Protein AF-A0A1B7Y394-F1 (afdb_monomer_lite)

Radius of gyration: 32.84 Å; chains: 1; bounding box: 130×96×85 Å

pLDDT: mean 75.87, std 22.22, range [28.33, 97.75]

Sequence (303 aa):
MAITAEDDSFAGKRHGLPKLRQRRASAEQPLETLLDSTTVSDDALLLDACQAKEIDRFRNEIRLCQDEATRYRLCLQTRDDLLSQHSSLQFLIAAFDQVMLAECAEYHAWRKNRNKPSSRLTNSREDDISVWERFVGVANEGMEIKYKCLSALTEVSRCWGLDKVQHYHWASKGEKYCKVLRTAARAVPEWAEAAIKLNRVMLGRHQRVGARLVKLVANPIEQRDLVTLKAWTCKQAYVKQNRRGQHSLLFEKLADTDLPQGFGFDRFGLMVGKEFAVASAENDTHSLVVPEAASEGDIRILR

Organism: Colletotrichum higginsianum (strain IMI 349063) (NCBI:txid759273)

Foldseek 3Di:
DDDDDDDDDDDDDDDDDDDDDDDDDPDPDDPPDDCDPVDDPLLLLQAAPVLVVVLVVLLVVLVPDPDQVVNVVSLLVVLVVVVVVDLLCLQSLLSSVVSCCVRHPVVVVCVVCLPPPPDPDDPVVVVVNVSVVVSVVSNVVSVVLSVLQRVLSSLLCVQANSNCSNQQSQSSVTNVLSNLSSLLCVLPSHLVQLQLQLQLLLLVQQPDDPHDHQDQDSNSDDSVSSVQSSVCNDLAWDWDQDPVGIDIGGSDQDDPVSADPQWAADPSGHIHGPVRHDDDPDDPCDDPDDDDDPDDDDDDDDD

Secondary structure (DSSP, 8-state):
----------------PPP-----------S-----TTSPPGGGGTS-TTHHHHHHHHHHHHHH-SSHHHHHHHHHHHHHHHHHT-GGGHHHHHHHHHHHHHH-HHHHHHHHHTTSS-----THHHHHHHHHHHHHHHHHHHHHHHHHHHHHHHHHHHHH-HHHHHHTTGGGG-HHHHHHHHHHHHHS--HHHHHHHHHHHHHHHHSSTTS-PPPSSS----HHHHHHHTT--SSS-EEEEETTEEEEE-S-PPPGGGSPTTEEE-TTS-EEEGGGS---S----------------------

Structure (mmCIF, N/CA/C/O backbone):
data_AF-A0A1B7Y394-F1
#
_entry.id   AF-A0A1B7Y394-F1
#
loop_
_atom_site.group_PDB
_atom_site.id
_atom_site.type_symbol
_atom_site.label_atom_id
_atom_site.label_alt_id
_atom_site.label_comp_id
_atom_site.label_asym_id
_atom_site.label_entity_id
_atom_site.label_seq_id
_atom_site.pdbx_PDB_ins_code
_atom_site.Cartn_x
_atom_site.Cartn_y
_atom_site.Cartn_z
_atom_site.occupancy
_atom_site.B_iso_or_equiv
_atom_site.auth_seq_id
_atom_site.auth_comp_id
_atom_site.auth_asym_id
_atom_site.auth_atom_id
_atom_site.pdbx_PDB_model_num
ATOM 1 N N . MET A 1 1 ? 35.480 58.689 49.065 1.00 41.50 1 MET A N 1
ATOM 2 C CA . MET A 1 1 ? 36.416 57.546 49.134 1.00 41.50 1 MET A CA 1
ATOM 3 C C . MET A 1 1 ? 36.048 56.642 47.956 1.00 41.50 1 MET A C 1
ATOM 5 O O . MET A 1 1 ? 34.979 56.061 48.031 1.00 41.50 1 MET A O 1
ATOM 9 N N . ALA A 1 2 ? 36.654 56.661 46.762 1.00 35.59 2 ALA A N 1
ATOM 10 C CA . ALA A 1 2 ? 37.988 57.050 46.256 1.00 35.59 2 ALA A CA 1
ATOM 11 C C .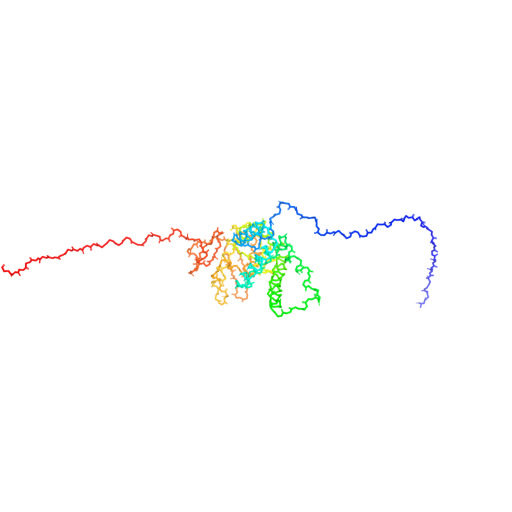 ALA A 1 2 ? 39.046 55.918 46.238 1.00 35.59 2 ALA A C 1
ATOM 13 O O . ALA A 1 2 ? 39.367 55.431 47.313 1.00 35.59 2 ALA A O 1
ATOM 14 N N . ILE A 1 3 ? 39.616 55.662 45.035 1.00 33.81 3 ILE A N 1
ATOM 15 C CA . ILE A 1 3 ? 40.970 55.116 44.708 1.00 33.81 3 ILE A CA 1
ATOM 16 C C . ILE A 1 3 ? 41.249 53.638 45.104 1.00 33.81 3 ILE A C 1
ATOM 18 O O . ILE A 1 3 ? 41.033 53.279 46.254 1.00 33.81 3 ILE A O 1
ATOM 22 N N . THR A 1 4 ? 41.743 52.721 44.245 1.00 37.06 4 THR A N 1
ATOM 23 C CA . THR A 1 4 ? 42.045 52.707 42.774 1.00 37.06 4 THR A CA 1
ATOM 24 C C . THR A 1 4 ? 41.421 51.434 42.111 1.00 37.06 4 THR A C 1
ATOM 26 O O . THR A 1 4 ? 40.307 51.122 42.521 1.00 37.06 4 THR A O 1
ATOM 29 N N . ALA A 1 5 ? 41.838 50.679 41.068 1.00 38.56 5 ALA A N 1
ATOM 30 C CA . ALA A 1 5 ? 43.076 50.375 40.295 1.00 38.56 5 ALA A CA 1
ATOM 31 C C . ALA A 1 5 ? 44.238 49.736 41.107 1.00 38.56 5 ALA A C 1
ATOM 33 O O . ALA A 1 5 ? 44.276 49.921 42.323 1.00 38.56 5 ALA A O 1
ATOM 34 N N . GLU A 1 6 ? 45.168 48.938 40.558 1.00 37.00 6 GLU A N 1
ATOM 35 C CA . GLU A 1 6 ? 45.531 48.525 39.168 1.00 37.00 6 GLU A CA 1
ATOM 36 C C . GLU A 1 6 ? 45.534 46.965 39.095 1.00 37.00 6 GLU A C 1
ATOM 38 O O . GLU A 1 6 ? 45.551 46.317 40.140 1.00 37.00 6 GLU A O 1
ATOM 43 N N . ASP A 1 7 ? 45.277 46.242 37.997 1.00 37.59 7 ASP A N 1
ATOM 44 C CA . ASP A 1 7 ? 45.879 46.179 36.645 1.00 37.59 7 ASP A CA 1
ATOM 45 C C . ASP A 1 7 ? 47.337 45.666 36.615 1.00 37.59 7 ASP A C 1
ATOM 47 O O . ASP A 1 7 ? 48.226 46.298 37.174 1.00 37.59 7 ASP A O 1
ATOM 51 N N . ASP A 1 8 ? 47.572 44.520 35.959 1.00 35.69 8 ASP A N 1
ATOM 52 C CA . ASP A 1 8 ? 48.897 44.090 35.479 1.00 35.69 8 ASP A CA 1
ATOM 53 C C . ASP A 1 8 ? 48.760 42.998 34.394 1.00 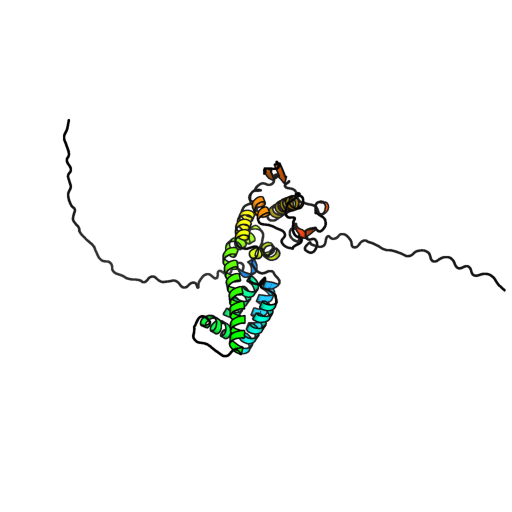35.69 8 ASP A C 1
ATOM 55 O O . ASP A 1 8 ? 47.883 42.128 34.455 1.00 35.69 8 ASP A O 1
ATOM 59 N N . SER A 1 9 ? 49.638 43.016 33.389 1.00 37.09 9 SER A N 1
ATOM 60 C CA . SER A 1 9 ? 49.623 42.072 32.265 1.00 37.09 9 SER A CA 1
ATOM 61 C C . SER A 1 9 ? 51.041 41.681 31.860 1.00 37.09 9 SER A C 1
ATOM 63 O O . SER A 1 9 ? 51.917 42.540 31.783 1.00 37.09 9 SER A O 1
ATOM 65 N N . PHE A 1 10 ? 51.273 40.414 31.491 1.00 34.47 10 PHE A N 1
ATOM 66 C CA . PHE A 1 10 ? 52.523 40.058 30.814 1.00 34.47 10 PHE A CA 1
ATOM 67 C C . PHE A 1 10 ? 52.381 38.999 29.717 1.00 34.47 10 PHE A C 1
ATOM 69 O O . PHE A 1 10 ? 51.528 38.113 29.762 1.00 34.47 10 PHE A O 1
ATOM 76 N N . ALA A 1 11 ? 53.227 39.128 28.692 1.00 35.47 11 ALA A N 1
ATOM 77 C CA . ALA A 1 11 ? 53.072 38.457 27.406 1.00 35.47 11 ALA A CA 1
ATOM 78 C C . ALA A 1 11 ? 53.973 37.220 27.226 1.00 35.47 11 ALA A C 1
ATOM 80 O O . ALA A 1 11 ? 55.114 37.170 27.685 1.00 35.47 11 ALA A O 1
ATOM 81 N N . GLY A 1 12 ? 53.443 36.228 26.502 1.00 29.38 12 GLY A N 1
ATOM 82 C CA . GLY A 1 12 ? 54.032 34.899 26.318 1.00 29.38 12 GLY A CA 1
ATOM 83 C C . GLY A 1 12 ? 55.290 34.781 25.443 1.00 29.38 12 GLY A C 1
ATOM 84 O O . GLY A 1 12 ? 55.926 35.755 25.046 1.00 29.38 12 GLY A O 1
ATOM 85 N N . LYS A 1 13 ? 55.619 33.532 25.080 1.00 34.09 13 LYS A N 1
ATOM 86 C CA . LYS A 1 13 ? 56.570 33.171 24.009 1.00 34.09 13 LYS A CA 1
ATOM 87 C C . LYS A 1 13 ? 56.241 31.792 23.420 1.00 34.09 13 LYS A C 1
ATOM 89 O O . LYS A 1 13 ? 55.480 31.028 24.005 1.00 34.09 13 LYS A O 1
ATOM 94 N N . ARG A 1 14 ? 56.777 31.498 22.228 1.00 36.31 14 ARG A N 1
ATOM 95 C CA . ARG A 1 14 ? 56.486 30.289 21.429 1.00 36.31 14 ARG A CA 1
ATOM 96 C C . ARG A 1 14 ? 57.735 29.419 21.256 1.00 36.31 14 ARG A C 1
ATOM 98 O O . ARG A 1 14 ? 58.705 29.929 20.713 1.00 36.31 14 ARG A O 1
ATOM 105 N N . HIS A 1 15 ? 57.646 28.119 21.536 1.00 35.25 15 HIS A N 1
ATOM 106 C CA . HIS A 1 15 ? 58.436 27.026 20.930 1.00 35.25 15 HIS A CA 1
ATOM 107 C C . HIS A 1 15 ? 57.639 25.715 21.137 1.00 35.25 15 HIS A C 1
ATOM 109 O O . HIS A 1 15 ? 56.997 25.579 22.170 1.00 35.25 15 HIS A O 1
ATOM 115 N N . GLY A 1 16 ? 57.592 24.723 20.241 1.00 30.28 16 GLY A N 1
ATOM 116 C CA . GLY A 1 16 ? 58.051 24.626 18.850 1.00 30.28 16 GLY A CA 1
ATOM 117 C C . GLY A 1 16 ? 57.522 23.320 18.213 1.00 30.28 16 GLY A C 1
ATOM 118 O O . GLY A 1 16 ? 57.284 22.348 18.921 1.00 30.28 16 GLY A O 1
ATOM 119 N N . LEU A 1 17 ? 57.303 23.288 16.892 1.00 36.72 17 LEU A N 1
ATOM 120 C CA . LEU A 1 17 ? 56.767 22.112 16.176 1.00 36.72 17 LEU A CA 1
ATOM 121 C C . LEU A 1 17 ? 57.862 21.120 15.747 1.00 36.72 17 LEU A C 1
ATOM 123 O O . LEU A 1 17 ? 58.815 21.534 15.083 1.00 36.72 17 LEU A O 1
ATOM 127 N N . PRO A 1 18 ? 57.622 19.806 15.890 1.00 34.56 18 PRO A N 1
ATOM 128 C CA . PRO A 1 18 ? 58.042 18.806 14.913 1.00 34.56 18 PRO A CA 1
ATOM 129 C C . PRO A 1 18 ? 57.003 18.692 13.786 1.00 34.56 18 PRO A C 1
ATOM 131 O O . PRO A 1 18 ? 55.797 18.696 14.024 1.00 34.56 18 PRO A O 1
ATOM 134 N N . LYS A 1 19 ? 57.459 18.576 12.535 1.00 36.62 19 LYS A N 1
ATOM 135 C CA . LYS A 1 19 ? 56.585 18.354 11.371 1.00 36.62 19 LYS A CA 1
ATOM 136 C C . LYS A 1 19 ? 56.378 16.854 11.160 1.00 36.62 19 LYS A C 1
ATOM 138 O O . LYS A 1 19 ? 57.361 16.146 10.975 1.00 36.62 19 LYS A O 1
ATOM 143 N N . LEU A 1 20 ? 55.133 16.407 11.004 1.00 33.34 20 LEU A N 1
ATOM 144 C CA . LEU A 1 20 ? 54.828 15.197 10.235 1.00 33.34 20 LEU A CA 1
ATOM 145 C C . LEU A 1 20 ? 53.877 15.557 9.092 1.00 33.34 20 LEU A C 1
ATOM 147 O O . LEU A 1 20 ? 52.827 16.162 9.292 1.00 33.34 20 LEU A O 1
ATOM 151 N N . ARG A 1 21 ? 54.315 15.267 7.864 1.00 32.44 21 ARG A N 1
ATOM 152 C CA . ARG A 1 21 ? 53.727 15.774 6.619 1.00 32.44 21 ARG A CA 1
ATOM 153 C C . ARG A 1 21 ? 53.358 14.602 5.723 1.00 32.44 21 ARG A C 1
ATOM 155 O O . ARG A 1 21 ? 54.185 14.170 4.925 1.00 32.44 21 ARG A O 1
ATOM 162 N N . GLN A 1 22 ? 52.108 14.155 5.776 1.00 31.94 22 GLN A N 1
ATOM 163 C CA . GLN A 1 22 ? 51.555 13.315 4.716 1.00 31.94 22 GLN A CA 1
ATOM 164 C C . GLN A 1 22 ? 50.110 13.698 4.403 1.00 31.94 22 GLN A C 1
ATOM 166 O O . GLN A 1 22 ? 49.217 13.601 5.237 1.00 31.94 22 GLN A O 1
ATOM 171 N N . ARG A 1 23 ? 49.896 14.135 3.157 1.00 32.66 23 ARG A N 1
ATOM 172 C CA . ARG A 1 23 ? 48.570 14.168 2.544 1.00 32.66 23 ARG A CA 1
ATOM 173 C C . ARG A 1 23 ? 48.133 12.723 2.295 1.00 32.66 23 ARG A C 1
ATOM 175 O O . ARG A 1 23 ? 48.856 11.993 1.620 1.00 32.66 23 ARG A O 1
ATOM 182 N N . ARG A 1 24 ? 46.914 12.373 2.687 1.00 29.53 24 ARG A N 1
ATOM 183 C CA . ARG A 1 24 ? 46.048 11.519 1.862 1.00 29.53 24 ARG A CA 1
ATOM 184 C C . ARG A 1 24 ? 44.750 12.277 1.612 1.00 29.53 24 ARG A C 1
ATOM 186 O O . ARG A 1 24 ? 44.372 13.125 2.415 1.00 29.53 24 ARG A O 1
ATOM 193 N N . ALA A 1 25 ? 44.179 12.076 0.430 1.00 28.33 25 ALA A N 1
ATOM 194 C CA . ALA A 1 25 ? 43.014 12.825 -0.019 1.00 28.33 25 ALA A CA 1
ATOM 195 C C . ALA A 1 25 ? 41.755 12.391 0.739 1.00 28.33 25 ALA A C 1
ATOM 197 O O . ALA A 1 25 ? 41.674 11.252 1.203 1.00 28.33 25 ALA A O 1
ATOM 198 N N . SER A 1 26 ? 40.762 13.278 0.791 1.00 33.72 26 SER A N 1
ATOM 199 C CA . SER A 1 26 ? 39.381 12.881 1.052 1.00 33.72 26 SER A CA 1
ATOM 200 C C . SER A 1 26 ? 38.962 11.891 -0.032 1.00 33.72 26 SER A C 1
ATOM 202 O O . SER A 1 26 ? 38.814 12.272 -1.191 1.00 33.72 26 SER A O 1
ATOM 204 N N . ALA A 1 27 ? 38.823 10.619 0.329 1.00 31.00 27 ALA A N 1
ATOM 205 C CA . ALA A 1 27 ? 38.211 9.635 -0.543 1.00 31.00 27 ALA A CA 1
ATOM 206 C C . ALA A 1 27 ? 36.693 9.803 -0.442 1.00 31.00 27 ALA A C 1
ATOM 208 O O . ALA A 1 27 ? 36.081 9.367 0.532 1.00 31.00 27 ALA A O 1
ATOM 209 N N . GLU A 1 28 ? 36.094 10.451 -1.439 1.00 34.34 28 GLU A N 1
ATOM 210 C CA . GLU A 1 28 ? 34.663 10.311 -1.698 1.00 34.34 28 GLU A CA 1
ATOM 211 C C . GLU A 1 28 ? 34.409 8.828 -1.999 1.00 34.34 28 GLU A C 1
ATOM 213 O O . GLU A 1 28 ? 34.864 8.310 -3.019 1.00 34.34 28 GLU A O 1
ATOM 218 N N . GLN A 1 29 ? 33.766 8.110 -1.075 1.00 30.03 29 GLN A N 1
ATOM 219 C CA . GLN A 1 29 ? 33.416 6.709 -1.298 1.00 30.03 29 GLN A CA 1
ATOM 220 C C . GLN A 1 29 ? 32.192 6.644 -2.227 1.00 30.03 29 GLN A C 1
ATOM 222 O O . GLN A 1 29 ? 31.167 7.244 -1.893 1.00 30.03 29 GLN A O 1
ATOM 227 N N . PRO A 1 30 ? 32.260 5.932 -3.370 1.00 30.05 30 PRO A N 1
ATOM 228 C CA . PRO A 1 30 ? 31.098 5.717 -4.225 1.00 30.05 30 PRO A CA 1
ATOM 229 C C . PRO A 1 30 ? 29.974 4.993 -3.476 1.00 30.05 30 PRO A C 1
ATOM 231 O O . PRO A 1 30 ? 30.227 4.133 -2.632 1.00 30.05 30 PRO A O 1
ATOM 234 N N . LEU A 1 31 ? 28.724 5.315 -3.813 1.00 35.09 31 LEU A N 1
ATOM 235 C CA . LEU A 1 31 ? 27.517 4.797 -3.157 1.00 35.09 31 LEU A CA 1
ATOM 236 C C . LEU A 1 31 ? 27.157 3.361 -3.616 1.00 35.09 31 LEU A C 1
ATOM 238 O O . LEU A 1 31 ? 26.004 3.074 -3.921 1.00 35.09 31 LEU A O 1
ATOM 242 N N . GLU A 1 32 ? 28.142 2.463 -3.696 1.00 38.75 32 GLU A N 1
ATOM 243 C CA . GLU A 1 32 ? 28.019 1.136 -4.326 1.00 38.75 32 GLU A CA 1
ATOM 244 C C . GLU A 1 32 ? 28.580 -0.009 -3.460 1.00 38.75 32 GLU A C 1
ATOM 246 O O . GLU A 1 32 ? 29.333 -0.862 -3.929 1.00 38.75 32 GLU A O 1
ATOM 251 N N . THR A 1 33 ? 28.236 -0.074 -2.166 1.00 41.28 33 THR A N 1
ATOM 252 C CA . THR A 1 33 ? 28.384 -1.331 -1.393 1.00 41.28 33 THR A CA 1
ATOM 253 C C . THR A 1 33 ? 27.445 -1.400 -0.183 1.00 41.28 33 THR A C 1
ATOM 255 O O . THR A 1 33 ? 27.836 -1.046 0.925 1.00 41.28 33 THR A O 1
ATOM 258 N N . LEU A 1 34 ? 26.198 -1.862 -0.378 1.00 35.41 34 LEU A N 1
ATOM 259 C CA . LEU A 1 34 ? 25.311 -2.317 0.715 1.00 35.41 34 LEU A CA 1
ATOM 260 C C . LEU A 1 34 ? 24.106 -3.156 0.220 1.00 35.41 34 LEU A C 1
ATOM 262 O O . LEU A 1 34 ? 22.957 -2.899 0.568 1.00 35.41 34 LEU A O 1
ATOM 266 N N . LEU A 1 35 ? 24.366 -4.185 -0.595 1.00 38.75 35 LEU A N 1
ATOM 267 C CA . LEU A 1 35 ? 23.378 -5.228 -0.912 1.00 38.75 35 LEU A CA 1
ATOM 268 C C . LEU A 1 35 ? 23.549 -6.419 0.043 1.00 38.75 35 LEU A C 1
ATOM 270 O O . LEU A 1 35 ? 24.125 -7.443 -0.317 1.00 38.75 35 LEU A O 1
ATOM 274 N N . ASP A 1 36 ? 23.063 -6.262 1.277 1.00 28.92 36 ASP A N 1
ATOM 275 C CA . ASP A 1 36 ? 22.914 -7.376 2.220 1.00 28.92 36 ASP A CA 1
ATOM 276 C C . ASP A 1 36 ? 21.662 -8.191 1.845 1.00 28.92 36 ASP A C 1
ATOM 278 O O . ASP A 1 36 ? 20.528 -7.693 1.861 1.00 28.92 36 ASP A O 1
ATOM 282 N N . SER A 1 37 ? 21.879 -9.451 1.465 1.00 35.66 37 SER A N 1
ATOM 283 C CA . SER A 1 37 ? 20.897 -10.337 0.831 1.00 35.66 37 SER A CA 1
ATOM 284 C C . SER A 1 37 ? 19.872 -10.957 1.792 1.00 35.66 37 SER A C 1
ATOM 286 O O . SER A 1 37 ? 19.157 -11.888 1.423 1.00 35.66 37 SER A O 1
ATOM 288 N N . THR A 1 38 ? 19.758 -10.419 3.008 1.00 37.28 38 THR A N 1
ATOM 289 C CA . THR A 1 38 ? 18.692 -10.736 3.976 1.00 37.28 38 THR A CA 1
ATOM 290 C C . THR A 1 38 ? 17.579 -9.679 4.037 1.00 37.28 38 THR A C 1
ATOM 292 O O . THR A 1 38 ? 16.609 -9.830 4.783 1.00 37.28 38 THR A O 1
ATOM 295 N N . THR A 1 39 ? 17.684 -8.610 3.244 1.00 46.69 39 THR A N 1
ATOM 296 C CA . THR A 1 39 ? 16.678 -7.543 3.177 1.00 46.69 39 THR A CA 1
ATOM 297 C C . THR A 1 39 ? 15.435 -7.960 2.379 1.00 46.69 39 THR A C 1
ATOM 299 O O . THR A 1 39 ? 15.518 -8.561 1.309 1.00 46.69 39 THR A O 1
ATOM 302 N N . VAL A 1 40 ? 14.246 -7.612 2.887 1.00 58.16 40 VAL A N 1
ATOM 303 C CA . VAL A 1 40 ? 13.013 -7.640 2.084 1.00 58.16 40 VAL A CA 1
ATOM 304 C C . VAL A 1 40 ? 13.160 -6.588 0.990 1.00 58.16 40 VAL A C 1
ATOM 306 O O . VAL A 1 40 ? 13.326 -5.417 1.324 1.00 58.16 40 VAL A O 1
ATOM 309 N N . SER A 1 41 ? 13.081 -6.996 -0.281 1.00 74.50 41 SER A N 1
ATOM 310 C CA . SER A 1 41 ? 13.170 -6.077 -1.425 1.00 74.50 41 SER A CA 1
ATOM 311 C C . SER A 1 41 ? 12.228 -4.884 -1.254 1.00 74.50 41 SER A C 1
ATOM 313 O O . SER A 1 41 ? 11.038 -5.074 -0.987 1.00 74.50 41 SER A O 1
ATOM 315 N N . ASP A 1 42 ? 12.748 -3.666 -1.434 1.00 77.06 42 ASP A N 1
ATOM 316 C CA . ASP A 1 42 ? 11.996 -2.418 -1.261 1.00 77.06 42 ASP A CA 1
ATOM 317 C C . ASP A 1 42 ? 10.683 -2.414 -2.052 1.00 77.06 42 ASP A C 1
ATOM 319 O O . ASP A 1 42 ? 9.664 -1.928 -1.565 1.00 77.06 42 ASP A O 1
ATOM 323 N N . ASP A 1 43 ? 10.684 -2.991 -3.256 1.00 73.12 43 ASP A N 1
ATOM 324 C CA . ASP A 1 43 ? 9.505 -3.055 -4.123 1.00 73.12 43 ASP A CA 1
ATOM 325 C C . ASP A 1 43 ? 8.385 -3.894 -3.498 1.00 73.12 43 ASP A C 1
ATOM 327 O O . ASP A 1 43 ? 7.212 -3.545 -3.610 1.00 73.12 43 ASP A O 1
ATOM 331 N N . ALA A 1 44 ? 8.726 -4.941 -2.742 1.00 75.25 44 ALA A N 1
ATOM 332 C CA . ALA A 1 44 ? 7.753 -5.779 -2.047 1.00 75.25 44 ALA A CA 1
ATOM 333 C C . ALA A 1 44 ? 7.057 -5.056 -0.875 1.00 75.25 44 ALA A C 1
ATOM 335 O O . ALA A 1 44 ? 6.052 -5.561 -0.379 1.00 75.25 44 ALA A O 1
ATOM 336 N N . LEU A 1 45 ? 7.554 -3.893 -0.430 1.00 77.94 45 LEU A N 1
ATOM 337 C CA . LEU A 1 45 ? 6.909 -3.033 0.577 1.00 77.94 45 LEU A CA 1
ATOM 338 C C . LEU A 1 45 ? 5.980 -1.968 -0.040 1.00 77.94 45 LEU A C 1
ATOM 340 O O . LEU A 1 45 ? 5.366 -1.195 0.700 1.00 77.94 45 LEU A O 1
ATOM 344 N N . LEU A 1 46 ? 5.912 -1.882 -1.372 1.00 75.50 46 LEU A N 1
ATOM 345 C CA . LEU A 1 46 ? 5.345 -0.741 -2.106 1.00 75.50 46 LEU A CA 1
ATOM 346 C C . LEU A 1 46 ? 4.367 -1.175 -3.203 1.00 75.50 46 LEU A C 1
ATOM 348 O O . LEU A 1 46 ? 3.334 -0.532 -3.384 1.00 75.50 46 LEU A O 1
ATOM 352 N N . LEU A 1 47 ? 4.699 -2.264 -3.896 1.00 77.25 47 LEU A N 1
ATOM 353 C CA . LEU A 1 47 ? 3.871 -2.952 -4.878 1.00 77.25 47 LEU A CA 1
ATOM 354 C C . LEU A 1 47 ? 3.020 -4.033 -4.204 1.00 77.25 47 LEU A C 1
ATOM 356 O O . LEU A 1 47 ? 3.403 -4.606 -3.181 1.00 77.25 47 LEU A O 1
ATOM 360 N N . ASP A 1 48 ? 1.882 -4.359 -4.810 1.00 74.81 48 ASP A N 1
ATOM 361 C CA . ASP A 1 48 ? 1.121 -5.555 -4.447 1.00 74.81 48 ASP A CA 1
ATOM 362 C C . ASP A 1 48 ? 1.658 -6.838 -5.115 1.00 74.81 48 ASP A C 1
ATOM 364 O O . ASP A 1 48 ? 2.574 -6.826 -5.939 1.00 74.81 48 ASP A O 1
ATOM 368 N N . ALA A 1 49 ? 1.073 -7.982 -4.750 1.00 74.56 49 ALA A N 1
ATOM 369 C CA . ALA A 1 49 ? 1.495 -9.300 -5.221 1.00 74.56 49 ALA A CA 1
ATOM 370 C C . ALA A 1 49 ? 1.150 -9.609 -6.696 1.00 74.56 49 ALA A C 1
ATOM 372 O O . ALA A 1 49 ? 1.585 -10.644 -7.206 1.00 74.56 49 ALA A O 1
ATOM 373 N N . CYS A 1 50 ? 0.371 -8.767 -7.379 1.00 79.38 50 CYS A N 1
ATOM 374 C CA . CYS A 1 50 ? 0.164 -8.816 -8.827 1.00 79.38 50 CYS A CA 1
ATOM 375 C C . CYS A 1 50 ? 1.174 -7.901 -9.531 1.00 79.38 50 CYS A C 1
ATOM 377 O O . CYS A 1 50 ? 1.875 -8.366 -10.426 1.00 79.38 50 CYS A O 1
ATOM 379 N N . GLN A 1 51 ? 1.333 -6.666 -9.052 1.00 82.44 51 GLN A N 1
ATOM 380 C CA . GLN A 1 51 ? 2.330 -5.700 -9.528 1.00 82.44 51 GLN A CA 1
ATOM 381 C C . GLN A 1 51 ? 3.768 -6.240 -9.455 1.00 82.44 51 GLN A C 1
ATOM 383 O O . GLN A 1 51 ? 4.519 -6.144 -10.423 1.00 82.44 51 GLN A O 1
ATOM 388 N N . ALA A 1 52 ? 4.153 -6.887 -8.350 1.00 80.81 52 ALA A N 1
ATOM 389 C CA . ALA A 1 52 ? 5.460 -7.540 -8.234 1.00 80.81 52 ALA A CA 1
ATOM 390 C C . ALA A 1 52 ? 5.656 -8.659 -9.279 1.00 80.81 52 ALA A C 1
ATOM 392 O O . ALA A 1 52 ? 6.710 -8.737 -9.906 1.00 80.81 52 ALA A O 1
ATOM 393 N N . LYS A 1 53 ? 4.624 -9.476 -9.547 1.00 84.19 53 LYS A N 1
ATOM 394 C CA . LYS A 1 53 ? 4.670 -10.508 -10.604 1.00 84.19 53 LYS A CA 1
ATOM 395 C C . LYS A 1 53 ? 4.725 -9.913 -12.009 1.00 84.19 53 LYS A C 1
ATOM 397 O O . LYS A 1 53 ? 5.221 -10.565 -12.921 1.00 84.19 53 LYS A O 1
ATOM 402 N N . GLU A 1 54 ? 4.183 -8.717 -12.208 1.00 87.06 54 GLU A N 1
ATOM 403 C CA . GLU A 1 54 ? 4.261 -7.980 -13.469 1.00 87.06 54 GLU A CA 1
ATOM 404 C C . GLU A 1 54 ? 5.700 -7.518 -13.738 1.00 87.06 54 GLU A C 1
ATOM 406 O O . GLU A 1 54 ? 6.255 -7.823 -14.792 1.00 87.06 54 GLU A O 1
ATOM 411 N N . ILE A 1 55 ? 6.344 -6.922 -12.729 1.00 86.88 55 ILE A N 1
ATOM 412 C CA . ILE A 1 55 ? 7.764 -6.544 -12.751 1.00 86.88 55 ILE A CA 1
ATOM 413 C C . ILE A 1 55 ? 8.677 -7.756 -12.969 1.00 86.88 55 ILE A C 1
ATOM 415 O O . ILE A 1 55 ? 9.578 -7.704 -13.808 1.00 86.88 55 ILE A O 1
ATOM 419 N N . ASP A 1 56 ? 8.451 -8.861 -12.253 1.00 86.69 56 ASP A N 1
ATOM 420 C CA . ASP A 1 56 ? 9.258 -10.076 -12.407 1.00 86.69 56 ASP A CA 1
ATOM 421 C C . ASP A 1 56 ? 9.078 -10.717 -13.793 1.00 86.69 56 ASP A C 1
ATOM 423 O O . ASP A 1 56 ? 10.043 -11.220 -14.371 1.00 86.69 56 ASP A O 1
ATOM 427 N N . ARG A 1 57 ? 7.867 -10.659 -14.364 1.00 90.31 57 ARG A N 1
ATOM 428 C CA . ARG A 1 57 ? 7.583 -11.120 -15.730 1.00 90.31 57 ARG A CA 1
ATOM 429 C C . ARG A 1 57 ? 8.319 -10.273 -16.765 1.00 90.31 57 ARG A C 1
ATOM 431 O O . ARG A 1 57 ? 9.084 -10.832 -17.545 1.00 90.31 57 ARG A O 1
ATOM 438 N N . PHE A 1 58 ? 8.171 -8.949 -16.711 1.00 92.44 58 PHE A N 1
ATOM 439 C CA . PHE A 1 58 ? 8.858 -8.021 -17.612 1.00 92.44 58 PHE A CA 1
ATOM 440 C C . PHE A 1 58 ? 10.383 -8.165 -17.532 1.00 92.44 58 PHE A C 1
ATOM 442 O O . PHE A 1 58 ? 11.058 -8.215 -18.559 1.00 92.44 58 PHE A O 1
ATOM 449 N N . ARG A 1 59 ? 10.936 -8.324 -16.319 1.00 91.06 59 ARG A N 1
ATOM 450 C CA . ARG A 1 59 ? 12.370 -8.583 -16.108 1.00 91.06 59 ARG A CA 1
ATOM 451 C C . ARG A 1 59 ? 12.835 -9.884 -16.774 1.00 91.06 59 ARG A C 1
ATOM 453 O O . ARG A 1 59 ? 13.972 -9.951 -17.226 1.00 91.06 59 ARG A O 1
ATOM 460 N N . ASN A 1 60 ? 11.986 -10.906 -16.863 1.00 90.38 60 ASN A N 1
ATOM 461 C CA . ASN A 1 60 ? 12.305 -12.127 -17.604 1.00 90.38 60 ASN A CA 1
ATOM 462 C C . ASN A 1 60 ? 12.154 -11.931 -19.124 1.00 90.38 60 ASN A C 1
ATOM 464 O O . ASN A 1 60 ? 13.030 -12.351 -19.874 1.00 90.38 60 ASN A O 1
ATOM 468 N N . GLU A 1 61 ? 11.099 -11.254 -19.581 1.00 92.12 61 GLU A N 1
ATOM 469 C CA . GLU A 1 61 ? 10.851 -10.968 -21.003 1.00 92.12 61 GLU A CA 1
ATOM 470 C C . GLU A 1 61 ? 11.993 -10.149 -21.633 1.00 92.12 61 GLU A C 1
ATOM 472 O O . GLU A 1 61 ? 12.547 -10.552 -22.655 1.00 92.12 61 GLU A O 1
ATOM 477 N N . ILE A 1 62 ? 12.441 -9.068 -20.981 1.00 91.44 62 ILE A N 1
ATOM 478 C CA . ILE A 1 62 ? 13.528 -8.211 -21.487 1.00 91.44 62 ILE A CA 1
ATOM 479 C C . ILE A 1 62 ? 14.898 -8.917 -21.528 1.00 91.44 62 ILE A C 1
ATOM 481 O O . ILE A 1 62 ? 15.731 -8.620 -22.389 1.00 91.44 62 ILE A O 1
ATOM 485 N N . ARG A 1 63 ? 15.115 -9.904 -20.648 1.00 91.25 63 ARG A N 1
ATOM 486 C CA . ARG A 1 63 ? 16.309 -10.769 -20.638 1.00 91.25 63 ARG A CA 1
ATOM 487 C C . ARG A 1 63 ? 16.292 -11.833 -21.734 1.00 91.25 63 ARG A C 1
ATOM 489 O O . ARG A 1 63 ? 17.357 -12.276 -22.154 1.00 91.25 63 ARG A O 1
ATOM 496 N N . LEU A 1 64 ? 15.110 -12.231 -22.208 1.00 93.06 64 LEU A N 1
ATOM 497 C CA . LEU A 1 64 ? 14.943 -13.167 -23.326 1.00 93.06 64 LEU A CA 1
ATOM 498 C C . LEU A 1 64 ? 15.095 -12.488 -24.701 1.00 93.06 64 LEU A C 1
ATOM 500 O O . LEU A 1 64 ? 15.282 -13.177 -25.706 1.00 93.06 64 LEU A O 1
ATOM 504 N N . CYS A 1 65 ? 15.064 -11.153 -24.766 1.00 92.50 65 CYS A N 1
ATOM 505 C CA . CYS A 1 65 ? 15.362 -10.399 -25.983 1.00 92.50 65 CYS A CA 1
ATOM 506 C C . CYS A 1 65 ? 16.804 -10.651 -26.456 1.00 92.50 65 CYS A C 1
ATOM 508 O O . CYS A 1 65 ? 17.767 -10.403 -25.724 1.00 92.50 65 CYS A O 1
ATOM 510 N N . GLN A 1 66 ? 16.947 -11.096 -27.706 1.00 89.75 66 GLN A N 1
ATOM 511 C CA . GLN A 1 66 ? 18.236 -11.462 -28.309 1.00 89.75 66 GLN A CA 1
ATOM 512 C C . GLN A 1 66 ? 19.106 -10.237 -28.637 1.00 89.75 66 GLN A C 1
ATOM 514 O O . GLN A 1 66 ? 20.327 -10.291 -28.502 1.00 89.75 66 GLN A O 1
ATOM 519 N N . ASP A 1 67 ? 18.479 -9.127 -29.028 1.00 91.75 67 ASP A N 1
ATOM 520 C CA . ASP A 1 67 ? 19.134 -7.887 -29.441 1.00 91.75 67 ASP A CA 1
ATOM 521 C C . ASP A 1 67 ? 18.589 -6.656 -28.694 1.00 91.75 67 ASP A C 1
ATOM 523 O O . ASP A 1 67 ? 17.490 -6.659 -28.130 1.00 91.75 67 ASP A O 1
ATOM 527 N N . GLU A 1 68 ? 19.371 -5.578 -28.716 1.00 89.56 68 GLU A N 1
ATOM 528 C CA . GLU A 1 68 ? 19.071 -4.349 -27.981 1.00 89.56 68 GLU A CA 1
ATOM 529 C C . GLU A 1 68 ? 17.888 -3.563 -28.567 1.00 89.56 68 GLU A C 1
ATOM 531 O O . GLU A 1 68 ? 17.098 -3.002 -27.812 1.00 89.56 68 GLU A O 1
ATOM 536 N N . ALA A 1 69 ? 17.685 -3.589 -29.889 1.00 88.38 69 ALA A N 1
ATOM 537 C CA . ALA A 1 69 ? 16.557 -2.907 -30.523 1.00 88.38 69 ALA A CA 1
ATOM 538 C C . ALA A 1 69 ? 15.222 -3.627 -30.250 1.00 88.38 69 ALA A C 1
ATOM 540 O O . ALA A 1 69 ? 14.161 -3.001 -30.296 1.00 88.38 69 ALA A O 1
ATOM 541 N N . THR A 1 70 ? 15.238 -4.931 -29.948 1.00 90.25 70 THR A N 1
ATOM 542 C CA . THR A 1 70 ? 14.084 -5.648 -29.384 1.00 90.25 70 THR A CA 1
ATOM 543 C C . THR A 1 70 ? 13.842 -5.256 -27.925 1.00 90.25 70 THR A C 1
ATOM 545 O O . THR A 1 70 ? 12.690 -4.995 -27.578 1.00 90.25 70 THR A O 1
ATOM 548 N N . ARG A 1 71 ? 14.884 -5.111 -27.087 1.00 91.94 71 ARG A N 1
ATOM 549 C CA . ARG A 1 71 ? 14.722 -4.588 -25.709 1.00 91.94 71 ARG A CA 1
ATOM 550 C C . ARG A 1 71 ? 14.127 -3.189 -25.703 1.00 91.94 71 ARG A C 1
ATOM 552 O O . ARG A 1 71 ? 13.139 -2.962 -25.015 1.00 91.94 71 ARG A O 1
ATOM 559 N N . TYR A 1 72 ? 14.664 -2.274 -26.505 1.00 89.19 72 TYR A N 1
ATOM 560 C CA . TYR A 1 72 ? 14.184 -0.896 -26.538 1.00 89.19 72 TYR A CA 1
ATOM 561 C C . TYR A 1 72 ? 12.745 -0.782 -27.073 1.00 89.19 72 TYR A C 1
ATOM 563 O O . TYR A 1 72 ? 11.950 -0.024 -26.521 1.00 89.19 72 TYR A O 1
ATOM 571 N N . ARG A 1 73 ? 12.350 -1.600 -28.064 1.00 91.06 73 ARG A N 1
ATOM 572 C CA . ARG A 1 73 ? 10.941 -1.702 -28.498 1.00 91.06 73 ARG A CA 1
ATOM 573 C C . ARG A 1 73 ? 10.014 -2.250 -27.412 1.00 91.06 73 ARG A C 1
ATOM 575 O O . ARG A 1 73 ? 8.913 -1.730 -27.266 1.00 91.06 73 ARG A O 1
ATOM 582 N N . LEU A 1 74 ? 10.455 -3.242 -26.636 1.00 92.44 74 LEU A N 1
ATOM 583 C CA . LEU A 1 74 ? 9.694 -3.731 -25.483 1.00 92.44 74 LEU A CA 1
ATOM 584 C C . LEU A 1 74 ? 9.541 -2.623 -24.423 1.00 92.44 74 LEU A C 1
ATOM 586 O O . LEU A 1 74 ? 8.434 -2.375 -23.960 1.00 92.44 74 LEU A O 1
ATOM 590 N N . CYS A 1 75 ? 10.612 -1.876 -24.123 1.00 91.50 75 CYS A N 1
ATOM 591 C CA . CYS A 1 75 ? 10.560 -0.712 -23.232 1.00 91.50 75 CYS A CA 1
ATOM 592 C C . CYS A 1 75 ? 9.574 0.370 -23.713 1.00 91.50 75 CYS A C 1
ATOM 594 O O . CYS A 1 75 ? 8.841 0.917 -22.892 1.00 91.50 75 CYS A O 1
ATOM 596 N N . LEU A 1 76 ? 9.537 0.670 -25.020 1.00 89.81 76 LEU A N 1
ATOM 597 C CA . LEU A 1 76 ? 8.590 1.621 -25.623 1.00 89.81 76 LEU A CA 1
ATOM 598 C C . LEU A 1 76 ? 7.134 1.158 -25.474 1.00 89.81 76 LEU A C 1
ATOM 600 O O . LEU A 1 76 ? 6.294 1.934 -25.028 1.00 89.81 76 LEU A O 1
ATOM 604 N N . GLN A 1 77 ? 6.838 -0.107 -25.786 1.00 91.12 77 GLN A N 1
ATOM 605 C CA . GLN A 1 77 ? 5.487 -0.647 -25.621 1.00 91.12 77 GLN A CA 1
ATOM 606 C C . GLN A 1 77 ? 5.049 -0.581 -24.149 1.00 91.12 77 GLN A C 1
ATOM 608 O O . GLN A 1 77 ? 3.999 -0.028 -23.833 1.00 91.12 77 GLN A O 1
ATOM 613 N N . THR A 1 78 ? 5.891 -1.062 -23.231 1.00 90.69 78 THR A N 1
ATOM 614 C CA . THR A 1 78 ? 5.609 -1.050 -21.791 1.00 90.69 78 THR A CA 1
ATOM 615 C C . THR A 1 78 ? 5.454 0.369 -21.225 1.00 90.69 78 THR A C 1
ATOM 617 O O . THR A 1 78 ? 4.596 0.591 -20.372 1.00 90.69 78 THR A O 1
ATOM 620 N N . ARG A 1 79 ? 6.227 1.354 -21.711 1.00 90.69 79 ARG A N 1
ATOM 621 C CA . ARG A 1 79 ? 6.057 2.785 -21.386 1.00 90.69 79 ARG A CA 1
ATOM 622 C C . ARG A 1 79 ? 4.635 3.255 -21.699 1.00 90.69 79 ARG A C 1
ATOM 624 O O . ARG A 1 79 ? 4.009 3.900 -20.855 1.00 90.69 79 ARG A O 1
ATOM 631 N N . ASP A 1 80 ? 4.142 2.936 -22.891 1.00 88.69 80 ASP A N 1
ATOM 632 C CA . ASP A 1 80 ? 2.855 3.424 -23.390 1.00 88.69 80 ASP A CA 1
ATOM 633 C C . ASP A 1 80 ? 1.676 2.690 -22.738 1.00 88.69 80 ASP A C 1
ATOM 635 O O . ASP A 1 80 ? 0.730 3.337 -22.273 1.00 88.69 80 ASP A O 1
ATOM 639 N N . ASP A 1 81 ? 1.787 1.369 -22.571 1.00 87.81 81 ASP A N 1
ATOM 640 C CA . ASP A 1 81 ? 0.824 0.549 -21.831 1.00 87.81 81 ASP A CA 1
ATOM 641 C C . ASP A 1 81 ? 0.657 1.053 -20.383 1.00 87.81 81 ASP A C 1
ATOM 643 O O . ASP A 1 81 ? -0.474 1.219 -19.915 1.00 87.81 81 ASP A O 1
ATOM 647 N N . LEU A 1 82 ? 1.751 1.378 -19.679 1.00 86.75 82 LEU A N 1
ATOM 648 C CA . LEU A 1 82 ? 1.710 1.911 -18.308 1.00 86.75 82 LEU A CA 1
ATOM 649 C C . LEU A 1 82 ? 1.176 3.347 -18.232 1.00 86.75 82 LEU A C 1
ATOM 651 O O . LEU A 1 82 ? 0.416 3.674 -17.320 1.00 86.75 82 LEU A O 1
ATOM 655 N N . LEU A 1 83 ? 1.545 4.219 -19.178 1.00 84.12 83 LEU A N 1
ATOM 656 C CA . LEU A 1 83 ? 1.044 5.598 -19.214 1.00 84.12 83 LEU A CA 1
ATOM 657 C C . LEU A 1 83 ? -0.450 5.682 -19.560 1.00 84.12 83 LEU A C 1
ATOM 659 O O . LEU A 1 83 ? -1.109 6.640 -19.138 1.00 84.12 83 LEU A O 1
ATOM 663 N N . SER A 1 84 ? -0.987 4.697 -20.289 1.00 83.38 84 SER A N 1
ATOM 664 C CA . SER A 1 84 ? -2.421 4.598 -20.581 1.00 83.38 84 SER A CA 1
ATOM 665 C C . SER A 1 84 ? -3.261 4.292 -19.329 1.00 83.38 84 SER A C 1
ATOM 667 O O . SER A 1 84 ? -4.357 4.829 -19.175 1.00 83.38 84 SER A O 1
ATOM 669 N N . GLN A 1 85 ? -2.714 3.527 -18.376 1.00 73.50 85 GLN A N 1
ATOM 670 C CA . GLN A 1 85 ? -3.404 3.008 -17.183 1.00 73.50 85 GLN A CA 1
ATOM 671 C C . GLN A 1 85 ? -3.442 3.984 -15.980 1.00 73.50 85 GLN A C 1
ATOM 673 O O . GLN A 1 85 ? -3.646 3.581 -14.834 1.00 73.50 85 GLN A O 1
ATOM 678 N N . HIS A 1 86 ? -3.319 5.287 -16.253 1.00 60.16 86 HIS A N 1
ATOM 679 C CA . HIS A 1 86 ? -3.342 6.412 -15.304 1.00 60.16 86 HIS A CA 1
ATOM 680 C C . HIS A 1 86 ? -2.169 6.517 -14.299 1.00 60.16 86 HIS A C 1
ATOM 682 O O . HIS A 1 86 ? -1.469 5.571 -13.946 1.00 60.16 86 HIS A O 1
ATOM 688 N N . SER A 1 87 ? -1.969 7.736 -13.783 1.00 51.62 87 SER A N 1
ATOM 689 C CA . SER A 1 87 ? -0.845 8.120 -12.911 1.00 51.62 87 SER A CA 1
ATOM 690 C C . SER A 1 87 ? -0.866 7.520 -11.498 1.00 51.62 87 SER A C 1
ATOM 692 O O . SER A 1 87 ? 0.099 7.687 -10.758 1.00 51.62 87 SER A O 1
ATOM 694 N N . SER A 1 88 ? -1.905 6.772 -11.115 1.00 59.62 88 SER A N 1
ATOM 695 C CA . SER A 1 88 ? -1.921 5.976 -9.876 1.00 59.62 88 SER A CA 1
ATOM 696 C C . SER A 1 88 ? -0.831 4.896 -9.829 1.00 59.62 88 SER A C 1
ATOM 698 O O . SER A 1 88 ? -0.526 4.383 -8.754 1.00 59.62 88 SER A O 1
ATOM 700 N N . LEU A 1 89 ? -0.216 4.578 -10.972 1.00 72.88 89 LEU A N 1
ATOM 701 C CA . LEU A 1 89 ? 0.858 3.598 -11.110 1.00 72.88 89 LEU A CA 1
ATOM 702 C C . LEU A 1 89 ? 2.269 4.139 -10.797 1.00 72.88 89 LEU A C 1
ATOM 704 O O . LEU A 1 89 ? 3.234 3.459 -11.114 1.00 72.88 89 LEU A O 1
ATOM 708 N N . GLN A 1 90 ? 2.425 5.304 -10.150 1.00 84.12 90 GLN A N 1
ATOM 709 C CA . GLN A 1 90 ? 3.730 5.901 -9.777 1.00 84.12 90 GLN A CA 1
ATOM 710 C C . GLN A 1 90 ? 4.781 4.892 -9.265 1.00 84.12 90 GLN A C 1
ATOM 712 O O . GLN A 1 90 ? 5.912 4.901 -9.744 1.00 84.12 90 GLN A O 1
ATOM 717 N N . PHE A 1 91 ? 4.429 4.001 -8.327 1.00 81.88 91 PHE A N 1
ATOM 718 C CA . PHE A 1 91 ? 5.364 2.990 -7.803 1.00 81.88 91 PHE A CA 1
ATOM 719 C C . PHE A 1 91 ? 5.688 1.879 -8.810 1.00 81.88 91 PHE A C 1
ATOM 721 O O . PHE A 1 91 ? 6.831 1.433 -8.876 1.00 81.88 91 PHE A O 1
ATOM 728 N N . LEU A 1 92 ? 4.700 1.444 -9.598 1.00 83.25 92 LEU A N 1
ATOM 729 C CA . LEU A 1 92 ? 4.872 0.413 -10.620 1.00 83.25 92 LEU A CA 1
ATOM 730 C C . LEU A 1 92 ? 5.749 0.945 -11.760 1.00 83.25 92 LEU A C 1
ATOM 732 O O . LEU A 1 92 ? 6.757 0.334 -12.096 1.00 83.25 92 LEU A O 1
ATOM 736 N N . ILE A 1 93 ? 5.427 2.137 -12.267 1.00 87.00 93 ILE A N 1
ATOM 737 C CA . ILE A 1 93 ? 6.218 2.882 -13.251 1.00 87.00 93 ILE A CA 1
ATOM 738 C C . ILE A 1 93 ? 7.653 3.073 -12.748 1.00 87.00 93 ILE A C 1
ATOM 740 O O . ILE A 1 93 ? 8.577 2.776 -13.493 1.00 87.00 93 ILE A O 1
ATOM 744 N N . ALA A 1 94 ? 7.859 3.462 -11.484 1.00 87.19 94 ALA A N 1
ATOM 745 C CA . ALA A 1 94 ? 9.191 3.562 -10.880 1.00 87.19 94 ALA A CA 1
ATOM 746 C C . ALA A 1 94 ? 9.961 2.223 -10.842 1.00 87.19 94 ALA A C 1
ATOM 748 O O . ALA A 1 94 ? 11.168 2.209 -11.068 1.00 87.19 94 ALA A O 1
ATOM 749 N N . ALA A 1 95 ? 9.292 1.094 -10.595 1.00 86.00 95 ALA A N 1
ATOM 750 C CA . ALA A 1 95 ? 9.933 -0.223 -10.611 1.00 86.00 95 ALA A CA 1
ATOM 751 C C . ALA A 1 95 ? 10.265 -0.698 -12.042 1.00 86.00 95 ALA A C 1
ATOM 753 O O . ALA A 1 95 ? 11.366 -1.196 -12.283 1.00 86.00 95 ALA A O 1
ATOM 754 N N . PHE A 1 96 ? 9.368 -0.486 -13.012 1.00 88.38 96 PHE A N 1
ATOM 755 C CA . PHE A 1 96 ? 9.635 -0.743 -14.435 1.00 88.38 96 PHE A CA 1
ATOM 756 C C . PHE A 1 96 ? 10.810 0.103 -14.937 1.00 88.38 96 PHE A C 1
ATOM 758 O O . PHE A 1 96 ? 11.728 -0.418 -15.560 1.00 88.38 96 PHE A O 1
ATOM 765 N N . ASP A 1 97 ? 10.817 1.390 -14.599 1.00 91.31 97 ASP A N 1
ATOM 766 C CA . ASP A 1 97 ? 11.868 2.369 -14.882 1.00 91.31 97 ASP A CA 1
ATOM 767 C C . ASP A 1 97 ? 13.250 1.947 -14.326 1.00 91.31 97 ASP A C 1
ATOM 769 O O . ASP A 1 97 ? 14.268 2.144 -14.998 1.00 91.31 97 ASP A O 1
ATOM 773 N N . GLN A 1 98 ? 13.295 1.277 -13.164 1.00 89.94 98 GLN A N 1
ATOM 774 C CA . GLN A 1 98 ? 14.514 0.644 -12.636 1.00 89.94 98 GLN A CA 1
ATOM 775 C C . GLN A 1 98 ? 14.928 -0.624 -13.410 1.00 89.94 98 GLN A C 1
ATOM 777 O O . GLN A 1 98 ? 16.122 -0.822 -13.639 1.00 89.94 98 GLN A O 1
ATOM 782 N N . VAL A 1 99 ? 13.988 -1.467 -13.860 1.00 90.25 99 VAL A N 1
ATOM 783 C CA . VAL A 1 99 ? 14.313 -2.642 -14.698 1.00 90.25 99 VAL A CA 1
ATOM 784 C C . VAL A 1 99 ? 14.804 -2.217 -16.086 1.00 90.25 99 VAL A C 1
ATOM 786 O O . VAL A 1 99 ? 15.821 -2.724 -16.553 1.00 90.25 99 VAL A O 1
ATOM 789 N N . MET A 1 100 ? 14.158 -1.234 -16.718 1.00 92.00 100 MET A N 1
ATOM 790 C CA . MET A 1 100 ? 14.597 -0.672 -18.001 1.00 92.00 100 MET A CA 1
ATOM 791 C C . MET A 1 100 ? 16.016 -0.088 -17.904 1.00 92.00 100 MET A C 1
ATOM 793 O O . MET A 1 100 ? 16.811 -0.277 -18.820 1.00 92.00 100 MET A O 1
ATOM 797 N N . LEU A 1 101 ? 16.366 0.571 -16.789 1.00 90.19 101 LEU A N 1
ATOM 798 C CA . LEU A 1 101 ? 17.729 1.063 -16.537 1.00 90.19 101 LEU A CA 1
ATOM 799 C C . LEU A 1 101 ? 18.788 -0.043 -16.470 1.00 90.19 101 LEU A C 1
ATOM 801 O O . LEU A 1 101 ? 19.915 0.182 -16.910 1.00 90.19 101 LEU A O 1
ATOM 805 N N . ALA A 1 102 ? 18.454 -1.182 -15.863 1.00 90.44 102 ALA A N 1
ATOM 806 C CA . ALA A 1 102 ? 19.398 -2.270 -15.620 1.00 90.44 102 ALA A CA 1
ATOM 807 C C . ALA A 1 102 ? 19.573 -3.191 -16.838 1.00 90.44 102 ALA A C 1
ATOM 809 O O . ALA A 1 102 ? 20.673 -3.682 -17.079 1.00 90.44 102 ALA A O 1
ATOM 810 N N . GLU A 1 103 ? 18.499 -3.422 -17.599 1.00 90.06 103 GLU A N 1
ATOM 811 C CA . GLU A 1 103 ? 18.450 -4.454 -18.643 1.00 90.06 103 GLU A CA 1
ATOM 812 C C . GLU A 1 103 ? 18.460 -3.882 -20.082 1.00 90.06 103 GLU A C 1
ATOM 814 O O . GLU A 1 103 ? 18.683 -4.640 -21.023 1.00 90.06 103 GLU A O 1
ATOM 819 N N . CYS A 1 104 ? 18.241 -2.571 -20.288 1.00 90.94 104 CYS A N 1
ATOM 820 C CA . CYS A 1 104 ? 18.264 -1.923 -21.612 1.00 90.94 104 CYS A CA 1
ATOM 821 C C . CYS A 1 104 ? 19.303 -0.788 -21.679 1.00 90.94 104 CYS A C 1
ATOM 823 O O . CYS A 1 104 ? 19.119 0.316 -21.154 1.00 90.94 104 CYS A O 1
ATOM 825 N N . ALA A 1 105 ? 20.400 -1.056 -22.387 1.00 90.12 105 ALA A N 1
ATOM 826 C CA . ALA A 1 105 ? 21.495 -0.127 -22.619 1.00 90.12 105 ALA A CA 1
ATOM 827 C C . ALA A 1 105 ? 21.087 1.084 -23.477 1.00 90.12 105 ALA A C 1
ATOM 829 O O . ALA A 1 105 ? 21.583 2.184 -23.219 1.00 90.12 105 ALA A O 1
ATOM 830 N N . GLU A 1 106 ? 20.185 0.924 -24.456 1.00 88.00 106 GLU A N 1
ATOM 831 C CA . GLU A 1 106 ? 19.699 2.047 -25.277 1.00 88.00 106 GLU A CA 1
ATOM 832 C C . GLU A 1 106 ? 18.860 3.025 -24.442 1.00 88.00 106 GLU A C 1
ATOM 834 O O . GLU A 1 106 ? 19.133 4.228 -24.438 1.00 88.00 106 GLU A O 1
ATOM 839 N N . TYR A 1 107 ? 17.915 2.518 -23.645 1.00 88.25 107 TYR A N 1
ATOM 840 C CA . TYR A 1 107 ? 17.128 3.340 -22.724 1.00 88.25 107 TYR A CA 1
ATOM 841 C C . TYR A 1 107 ? 18.011 4.007 -21.651 1.00 88.25 107 TYR A C 1
ATOM 843 O O . TYR A 1 107 ? 17.891 5.212 -21.415 1.00 88.25 107 TYR A O 1
ATOM 851 N N . HIS A 1 108 ? 18.953 3.274 -21.044 1.00 89.00 108 HIS A N 1
ATOM 852 C CA . HIS A 1 108 ? 19.927 3.844 -20.105 1.00 89.00 108 HIS A CA 1
ATOM 853 C C . HIS A 1 108 ? 20.769 4.959 -20.763 1.00 89.00 108 HIS A C 1
ATOM 855 O O . HIS A 1 108 ? 20.974 6.026 -20.170 1.00 89.00 108 HIS A O 1
ATOM 861 N N . ALA A 1 109 ? 21.214 4.764 -22.010 1.00 86.94 109 ALA A N 1
ATOM 862 C CA . ALA A 1 109 ? 21.952 5.771 -22.768 1.00 86.94 109 ALA A CA 1
ATOM 863 C C . ALA A 1 109 ? 21.090 6.996 -23.113 1.00 86.94 109 ALA A C 1
ATOM 865 O O . ALA A 1 109 ? 21.571 8.122 -22.965 1.00 86.94 109 ALA A O 1
ATOM 866 N N . TRP A 1 110 ? 19.826 6.819 -23.511 1.00 87.44 110 TRP A N 1
ATOM 867 C CA . TRP A 1 110 ? 18.877 7.922 -23.685 1.00 87.44 110 TRP A CA 1
ATOM 868 C C . TRP A 1 110 ? 18.724 8.710 -22.376 1.00 87.44 110 TRP A C 1
ATOM 870 O O . TRP A 1 110 ? 18.997 9.914 -22.334 1.00 87.44 110 TRP A O 1
ATOM 880 N N . ARG A 1 111 ? 18.399 8.022 -21.275 1.00 86.12 111 ARG A N 1
ATOM 881 C CA . ARG A 1 111 ? 18.096 8.644 -19.979 1.00 86.12 111 ARG A CA 1
ATOM 882 C C . ARG A 1 111 ? 19.276 9.443 -19.423 1.00 86.12 111 ARG A C 1
ATOM 884 O O . ARG A 1 111 ? 19.082 10.529 -18.882 1.00 86.12 111 ARG A O 1
ATOM 891 N N . LYS A 1 112 ? 20.504 8.942 -19.603 1.00 86.38 112 LYS A N 1
ATOM 892 C CA . LYS A 1 112 ? 21.754 9.621 -19.214 1.00 86.38 112 LYS A CA 1
ATOM 893 C C . LYS A 1 112 ? 22.057 10.870 -20.054 1.00 86.38 112 LYS A C 1
ATOM 895 O O . LYS A 1 112 ? 22.808 11.737 -19.608 1.00 86.38 112 LYS A O 1
ATOM 900 N N . ASN A 1 113 ? 21.507 10.970 -21.265 1.00 82.06 113 ASN A N 1
ATOM 901 C CA . ASN A 1 113 ? 21.769 12.069 -22.195 1.00 82.06 113 ASN A CA 1
ATOM 902 C C . ASN A 1 113 ? 20.629 13.096 -22.305 1.00 82.06 113 ASN A C 1
ATOM 904 O O . ASN A 1 113 ? 20.910 14.205 -22.752 1.00 82.06 113 ASN A O 1
ATOM 908 N N . ARG A 1 114 ? 19.400 12.787 -21.863 1.00 76.75 114 ARG A N 1
ATOM 909 C CA . ARG A 1 114 ? 18.207 13.653 -22.006 1.00 76.75 114 ARG A CA 1
ATOM 910 C C . ARG A 1 114 ? 18.401 15.104 -21.523 1.00 76.75 114 ARG A C 1
ATOM 912 O O . ARG A 1 114 ? 17.937 16.039 -22.159 1.00 76.75 114 ARG A O 1
ATOM 919 N N . ASN A 1 115 ? 19.187 15.308 -20.459 1.00 68.56 115 ASN A N 1
ATOM 920 C CA . ASN A 1 115 ? 19.476 16.632 -19.891 1.00 68.56 115 ASN A CA 1
ATOM 921 C C . ASN A 1 115 ? 20.480 17.470 -20.727 1.00 68.56 115 ASN A C 1
ATOM 923 O O . ASN A 1 115 ? 20.836 18.576 -20.318 1.00 68.56 115 ASN A O 1
ATOM 927 N N . LYS A 1 116 ? 21.008 16.962 -21.851 1.00 71.94 116 LYS A N 1
ATOM 928 C CA . LYS A 1 116 ? 21.977 17.683 -22.693 1.00 71.94 116 LYS A CA 1
ATOM 929 C C . LYS A 1 116 ? 21.244 18.523 -23.749 1.00 71.94 116 LYS A C 1
ATOM 931 O O . LYS A 1 116 ? 20.471 17.962 -24.519 1.00 71.94 116 LYS A O 1
ATOM 936 N N . PRO A 1 117 ? 21.549 19.825 -23.909 1.00 53.25 117 PRO A N 1
ATOM 937 C CA . PRO A 1 117 ? 20.823 20.730 -24.815 1.00 53.25 117 PRO A CA 1
ATOM 938 C C . PRO A 1 117 ? 21.113 20.515 -26.320 1.00 53.25 117 PRO A C 1
ATOM 940 O O . PRO A 1 117 ? 20.934 21.429 -27.120 1.00 53.25 117 PRO A O 1
ATOM 943 N N . SER A 1 118 ? 21.596 19.335 -26.725 1.00 49.16 118 SER A N 1
ATOM 944 C CA . SER A 1 118 ? 22.236 19.089 -28.027 1.00 49.16 118 SER A CA 1
ATOM 945 C C . SER A 1 118 ? 21.533 18.022 -28.881 1.00 49.16 118 SER A C 1
ATOM 947 O O . SER A 1 118 ? 22.193 17.204 -29.522 1.00 49.16 118 SER A O 1
ATOM 949 N N . SER A 1 119 ? 20.199 18.026 -28.923 1.00 46.56 119 SER A N 1
ATOM 950 C CA . SER A 1 119 ? 19.438 17.202 -29.877 1.00 46.56 119 SER A CA 1
ATOM 951 C C . SER A 1 119 ? 18.060 17.790 -30.213 1.00 46.56 119 SER A C 1
ATOM 953 O O . SER A 1 119 ? 17.037 17.163 -29.950 1.00 46.56 119 SER A O 1
ATOM 955 N N . ARG A 1 120 ? 18.019 18.991 -30.815 1.00 46.00 120 ARG A N 1
ATOM 956 C CA . ARG A 1 120 ? 16.813 19.451 -31.536 1.00 46.00 120 ARG A CA 1
ATOM 957 C C . ARG A 1 120 ? 16.626 18.567 -32.768 1.00 46.00 120 ARG A C 1
ATOM 959 O O . ARG A 1 120 ? 17.535 18.509 -33.594 1.00 46.00 120 ARG A O 1
ATOM 966 N N . LEU A 1 121 ? 15.496 17.872 -32.875 1.00 48.53 121 LEU A N 1
ATOM 967 C CA . LEU A 1 121 ? 15.283 16.838 -33.889 1.00 48.53 121 LEU A CA 1
ATOM 968 C C . LEU A 1 121 ? 13.791 16.669 -34.203 1.00 48.53 121 LEU A C 1
ATOM 970 O O . LEU A 1 121 ? 13.069 16.091 -33.404 1.00 48.53 121 LEU A O 1
ATOM 974 N N . THR A 1 122 ? 13.390 17.136 -35.390 1.00 50.44 122 THR A N 1
ATOM 975 C CA . THR A 1 122 ? 12.170 16.790 -36.156 1.00 50.44 122 THR A CA 1
ATOM 976 C C . THR A 1 122 ? 10.981 16.201 -35.378 1.00 50.44 122 THR A C 1
ATOM 978 O O . THR A 1 122 ? 10.995 15.015 -35.055 1.00 50.44 122 THR A O 1
ATOM 981 N N . ASN A 1 123 ? 9.917 16.997 -35.239 1.00 52.06 123 ASN A N 1
ATOM 982 C CA . ASN A 1 123 ? 8.564 16.745 -34.711 1.00 52.06 123 ASN A CA 1
ATOM 983 C C . ASN A 1 123 ? 8.232 15.297 -34.272 1.00 52.06 123 ASN A C 1
ATOM 985 O O . ASN A 1 123 ? 8.004 15.059 -33.093 1.00 52.06 123 ASN A O 1
ATOM 989 N N . SER A 1 124 ? 8.256 14.320 -35.192 1.00 52.75 124 SER A N 1
ATOM 990 C CA . SER A 1 124 ? 7.985 12.889 -34.919 1.00 52.75 124 SER A CA 1
ATOM 991 C C . SER A 1 124 ? 8.829 12.288 -33.775 1.00 52.75 124 SER A C 1
ATOM 993 O O . SER A 1 124 ? 8.412 11.346 -33.110 1.00 52.75 124 SER A O 1
ATOM 995 N N . ARG A 1 125 ? 10.009 12.859 -33.499 1.00 60.56 125 ARG A N 1
ATOM 996 C CA . ARG A 1 125 ? 10.892 12.477 -32.388 1.00 60.56 125 ARG A CA 1
ATOM 997 C C . ARG A 1 125 ? 10.714 13.352 -31.138 1.00 60.56 125 ARG A C 1
ATOM 999 O O . ARG A 1 125 ? 11.102 12.927 -30.054 1.00 60.56 125 ARG A O 1
ATOM 1006 N N . GLU A 1 126 ? 10.127 14.542 -31.261 1.00 60.28 126 GLU A N 1
ATOM 1007 C CA . GLU A 1 126 ? 9.787 15.417 -30.126 1.00 60.28 126 GLU A CA 1
ATOM 1008 C C . GLU A 1 126 ? 8.567 14.890 -29.356 1.00 60.28 126 GLU A C 1
ATOM 1010 O O . GLU A 1 126 ? 8.560 14.954 -28.124 1.00 60.28 126 GLU A O 1
ATOM 1015 N N . ASP A 1 127 ? 7.597 14.280 -30.046 1.00 66.12 127 ASP A N 1
ATOM 1016 C CA . ASP A 1 127 ? 6.476 13.573 -29.412 1.00 66.12 127 ASP A CA 1
ATOM 1017 C C . ASP A 1 127 ? 6.982 12.405 -28.543 1.00 66.12 127 ASP A C 1
ATOM 1019 O O . ASP A 1 127 ? 6.681 12.332 -27.351 1.00 66.12 127 ASP A O 1
ATOM 1023 N N . ASP A 1 128 ? 7.845 11.546 -29.096 1.00 74.12 128 ASP A N 1
ATOM 1024 C CA . ASP A 1 128 ? 8.432 10.398 -28.388 1.00 74.12 128 ASP A CA 1
ATOM 1025 C C . ASP A 1 128 ? 9.288 10.819 -27.175 1.00 74.12 128 ASP A C 1
ATOM 1027 O O . ASP A 1 128 ? 9.233 10.196 -26.110 1.00 74.12 128 ASP A O 1
ATOM 1031 N N . ILE A 1 129 ? 10.052 11.913 -27.303 1.00 79.19 129 ILE A N 1
ATOM 1032 C CA . ILE A 1 129 ? 10.789 12.523 -26.182 1.00 79.19 129 ILE A CA 1
ATOM 1033 C C . ILE A 1 129 ? 9.815 13.022 -25.105 1.00 79.19 129 ILE A C 1
ATOM 1035 O O . ILE A 1 129 ? 10.062 12.814 -23.917 1.00 79.19 129 ILE A O 1
ATOM 1039 N N . SER A 1 130 ? 8.697 13.637 -25.494 1.00 82.75 130 SER A N 1
ATOM 1040 C CA . SER A 1 130 ? 7.701 14.178 -24.561 1.00 82.75 130 SER A CA 1
ATOM 1041 C C . SER A 1 130 ? 6.976 13.077 -23.776 1.00 82.75 130 SER A C 1
ATOM 1043 O O . SER A 1 130 ? 6.737 13.228 -22.574 1.00 82.75 130 SER A O 1
ATOM 1045 N N . VAL A 1 131 ? 6.676 11.941 -24.415 1.00 86.12 131 VAL A N 1
ATOM 1046 C CA . VAL A 1 131 ? 6.119 10.757 -23.736 1.00 86.12 131 VAL A CA 1
ATOM 1047 C C . VAL A 1 131 ? 7.147 10.142 -22.777 1.00 86.12 131 VAL A C 1
ATOM 1049 O O . VAL A 1 131 ? 6.807 9.825 -21.634 1.00 86.12 131 VAL A O 1
ATOM 1052 N N . TRP A 1 132 ? 8.418 10.044 -23.181 1.00 87.38 132 TRP A N 1
ATOM 1053 C CA . TRP A 1 132 ? 9.490 9.560 -22.308 1.00 87.38 132 TRP A CA 1
ATOM 1054 C C . TRP A 1 132 ? 9.760 10.462 -21.095 1.00 87.38 132 TRP A C 1
ATOM 1056 O O . TRP A 1 132 ? 9.905 9.942 -19.988 1.00 87.38 132 TRP A O 1
ATOM 1066 N N . GLU A 1 133 ? 9.788 11.790 -21.250 1.00 87.81 133 GLU A N 1
ATOM 1067 C CA . GLU A 1 133 ? 9.936 12.716 -20.114 1.00 87.81 133 GLU A CA 1
ATOM 1068 C C . GLU A 1 133 ? 8.726 12.654 -19.169 1.00 87.81 133 GLU A C 1
ATOM 1070 O O . GLU A 1 133 ? 8.891 12.718 -17.949 1.00 87.81 133 GLU A O 1
ATOM 1075 N N . ARG A 1 134 ? 7.510 12.432 -19.691 1.00 88.00 134 ARG A N 1
ATOM 1076 C CA . ARG A 1 134 ? 6.321 12.180 -18.859 1.00 88.00 134 ARG A CA 1
ATOM 1077 C C . ARG A 1 134 ? 6.447 10.883 -18.052 1.00 88.00 134 ARG A C 1
ATOM 1079 O O . ARG A 1 134 ? 6.171 10.905 -16.853 1.00 88.00 134 ARG A O 1
ATOM 1086 N N . PHE A 1 135 ? 6.871 9.780 -18.674 1.00 89.44 135 PHE A N 1
ATOM 1087 C CA . PHE A 1 135 ? 7.136 8.507 -17.984 1.00 89.44 135 PHE A CA 1
ATOM 1088 C C . PHE A 1 135 ? 8.178 8.691 -16.873 1.00 89.44 135 PHE A C 1
ATOM 1090 O O . PHE A 1 135 ? 7.930 8.363 -15.713 1.00 89.44 135 PHE A O 1
ATOM 1097 N N . VAL A 1 136 ? 9.305 9.318 -17.214 1.00 89.00 136 VAL A N 1
ATOM 1098 C CA . VAL A 1 136 ? 10.393 9.659 -16.291 1.00 89.00 136 VAL A CA 1
ATOM 1099 C C . VAL A 1 136 ? 9.925 10.536 -15.132 1.00 89.00 136 VAL A C 1
ATOM 1101 O O . VAL A 1 136 ? 10.344 10.307 -14.001 1.00 89.00 136 VAL A O 1
ATOM 1104 N N . GLY A 1 137 ? 9.085 11.543 -15.381 1.00 88.31 137 GLY A N 1
ATOM 1105 C CA . GLY A 1 137 ? 8.556 12.421 -14.337 1.00 88.31 137 GLY A CA 1
ATOM 1106 C C . GLY A 1 137 ? 7.768 11.636 -13.290 1.00 88.31 137 GLY A C 1
ATOM 1107 O O . GLY A 1 137 ? 8.049 11.746 -12.096 1.00 88.31 137 GLY A O 1
ATOM 1108 N N . VAL A 1 138 ? 6.860 10.771 -13.752 1.00 86.94 138 VAL A N 1
ATOM 1109 C CA . VAL A 1 138 ? 6.049 9.886 -12.900 1.00 86.94 138 VAL A CA 1
ATOM 1110 C C . VAL A 1 138 ? 6.918 8.857 -12.162 1.00 86.94 138 VAL A C 1
ATOM 1112 O O . VAL A 1 138 ? 6.695 8.613 -10.976 1.00 86.94 138 VAL A O 1
ATOM 1115 N N . ALA A 1 139 ? 7.947 8.305 -12.814 1.00 88.06 139 ALA A N 1
ATOM 1116 C CA . ALA A 1 139 ? 8.901 7.390 -12.186 1.00 88.06 139 ALA A CA 1
ATOM 1117 C C . ALA A 1 139 ? 9.727 8.065 -11.078 1.00 88.06 139 ALA A C 1
ATOM 1119 O O . ALA A 1 139 ? 9.848 7.523 -9.979 1.00 88.06 139 ALA A O 1
ATOM 1120 N N . ASN A 1 140 ? 10.263 9.266 -11.328 1.00 87.62 140 ASN A N 1
ATOM 1121 C CA . ASN A 1 140 ? 11.031 10.017 -10.331 1.00 87.62 140 ASN A CA 1
ATOM 1122 C C . ASN A 1 140 ? 10.147 10.394 -9.124 1.00 87.62 140 ASN A C 1
ATOM 1124 O O . ASN A 1 140 ? 10.588 10.275 -7.982 1.00 87.62 140 ASN A O 1
ATOM 1128 N N . GLU A 1 141 ? 8.893 10.803 -9.358 1.00 84.38 141 GLU A N 1
ATOM 1129 C CA . GLU A 1 141 ? 7.923 11.101 -8.295 1.00 84.38 141 GLU A CA 1
ATOM 1130 C C . GLU A 1 141 ? 7.617 9.850 -7.451 1.00 84.38 141 GLU A C 1
ATOM 1132 O O . GLU A 1 141 ? 7.682 9.893 -6.219 1.00 84.38 141 GLU A O 1
ATOM 1137 N N . GLY A 1 142 ? 7.381 8.706 -8.106 1.00 82.69 142 GLY A N 1
ATOM 1138 C CA . GLY A 1 142 ? 7.218 7.408 -7.450 1.00 82.69 142 GLY A CA 1
ATOM 1139 C C . GLY A 1 142 ? 8.434 7.004 -6.612 1.00 82.69 142 GLY A C 1
ATOM 1140 O O . GLY A 1 142 ? 8.269 6.593 -5.462 1.00 82.69 142 GLY A O 1
ATOM 1141 N N . MET A 1 143 ? 9.653 7.195 -7.132 1.00 82.38 143 MET A N 1
ATOM 1142 C CA . MET A 1 143 ? 10.909 6.966 -6.405 1.00 82.38 143 MET A CA 1
ATOM 1143 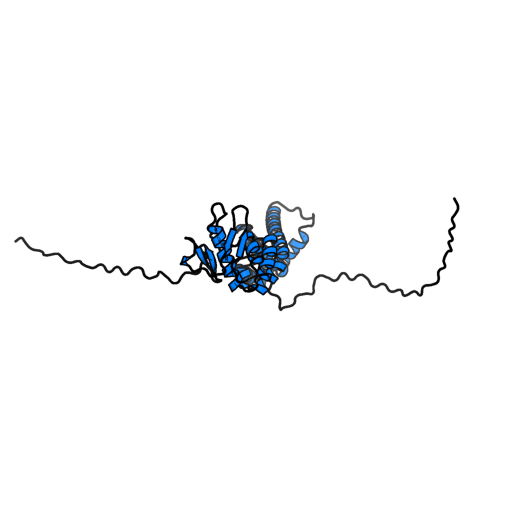C C . MET A 1 143 ? 11.065 7.891 -5.188 1.00 82.38 143 MET A C 1
ATOM 1145 O O . MET A 1 143 ? 11.456 7.436 -4.111 1.00 82.38 143 MET A O 1
ATOM 1149 N N . GLU A 1 144 ? 10.726 9.177 -5.306 1.00 83.75 144 GLU A N 1
ATOM 1150 C CA . GLU A 1 144 ? 10.755 10.104 -4.171 1.00 83.75 144 GLU A CA 1
ATOM 1151 C C . GLU A 1 144 ? 9.763 9.705 -3.071 1.00 83.75 144 GLU A C 1
ATOM 1153 O O . GLU A 1 144 ? 10.103 9.745 -1.885 1.00 83.75 144 GLU A O 1
ATOM 1158 N N . ILE A 1 145 ? 8.542 9.301 -3.437 1.00 77.19 145 ILE A N 1
ATOM 1159 C CA . ILE A 1 145 ? 7.537 8.840 -2.471 1.00 77.19 145 ILE A CA 1
ATOM 1160 C C . ILE A 1 145 ? 7.971 7.496 -1.854 1.00 77.19 145 ILE A C 1
ATOM 1162 O O . ILE A 1 145 ? 7.837 7.333 -0.637 1.00 77.19 145 ILE A O 1
ATOM 1166 N N . LYS A 1 146 ? 8.569 6.587 -2.643 1.00 78.62 146 LYS A N 1
ATOM 1167 C CA . LYS A 1 146 ? 9.218 5.336 -2.196 1.00 78.62 146 LYS A CA 1
ATOM 1168 C C . LYS A 1 146 ? 10.225 5.620 -1.083 1.00 78.62 146 LYS A C 1
ATOM 1170 O O . LYS A 1 146 ? 9.995 5.178 0.041 1.00 78.62 146 LYS A O 1
ATOM 1175 N N . TYR A 1 147 ? 11.254 6.439 -1.317 1.00 80.50 147 TYR A N 1
ATOM 1176 C CA . TYR A 1 147 ? 12.262 6.748 -0.289 1.00 80.50 147 TYR A CA 1
ATOM 1177 C C . TYR A 1 147 ? 11.672 7.399 0.973 1.00 80.50 147 TYR A C 1
ATOM 1179 O O . TYR A 1 147 ? 12.055 7.045 2.091 1.00 80.50 147 TYR A O 1
ATOM 1187 N N . LYS A 1 148 ? 10.698 8.307 0.824 1.00 85.75 148 LYS A N 1
ATOM 1188 C CA . LYS A 1 148 ? 10.033 8.980 1.958 1.00 85.75 148 LYS A CA 1
ATOM 1189 C C . LYS A 1 148 ? 9.160 8.030 2.795 1.00 85.75 148 LYS A C 1
ATOM 1191 O O . LYS A 1 148 ? 8.979 8.265 3.993 1.00 85.75 148 LYS A O 1
ATOM 1196 N N . CYS A 1 149 ? 8.630 6.958 2.200 1.00 88.44 149 CYS A N 1
ATOM 1197 C CA . CYS A 1 149 ? 7.779 5.977 2.882 1.00 88.44 149 CYS A CA 1
ATOM 1198 C C . CYS A 1 149 ? 8.539 4.738 3.386 1.00 88.44 149 CYS A C 1
ATOM 1200 O O . CYS A 1 149 ? 8.164 4.197 4.426 1.00 88.44 149 CYS A O 1
ATOM 1202 N N . LEU A 1 150 ? 9.603 4.307 2.702 1.00 88.50 150 LEU A N 1
ATOM 1203 C CA . LEU A 1 150 ? 10.283 3.021 2.910 1.00 88.50 150 LEU A CA 1
ATOM 1204 C C . LEU A 1 150 ? 10.670 2.770 4.376 1.00 88.50 150 LEU A C 1
ATOM 1206 O O . LEU A 1 150 ? 10.147 1.851 4.995 1.00 88.50 150 LEU A O 1
ATOM 1210 N N . SER A 1 151 ? 11.461 3.660 4.989 1.00 90.94 151 SER A N 1
ATOM 1211 C CA . SER A 1 151 ? 11.870 3.574 6.410 1.00 90.94 151 SER A CA 1
ATOM 1212 C C . SER A 1 151 ? 10.692 3.496 7.402 1.00 90.94 151 SER A C 1
ATOM 1214 O O . SER A 1 151 ? 10.848 3.064 8.550 1.00 90.94 151 SER A O 1
ATOM 1216 N N . ALA A 1 152 ? 9.499 3.944 7.003 1.00 93.94 152 ALA A N 1
ATOM 1217 C CA . ALA A 1 152 ? 8.293 3.765 7.796 1.00 93.94 152 ALA A CA 1
ATOM 1218 C C . ALA A 1 152 ? 7.641 2.391 7.568 1.00 93.94 152 ALA A C 1
ATOM 1220 O O . ALA A 1 152 ? 7.210 1.770 8.536 1.00 93.94 152 ALA A O 1
ATOM 1221 N N . LEU A 1 153 ? 7.610 1.904 6.327 1.00 94.12 153 LEU A N 1
ATOM 1222 C CA . LEU A 1 153 ? 6.985 0.636 5.947 1.00 94.12 153 LEU A CA 1
ATOM 1223 C C . LEU A 1 153 ? 7.827 -0.592 6.331 1.00 94.12 153 LEU A C 1
ATOM 1225 O O . LEU A 1 153 ? 7.245 -1.562 6.803 1.00 94.12 153 LEU A O 1
ATOM 1229 N N . THR A 1 154 ? 9.162 -0.531 6.263 1.00 93.50 154 THR A N 1
ATOM 1230 C CA . THR A 1 154 ? 10.069 -1.592 6.758 1.00 93.50 154 THR A CA 1
ATOM 1231 C C . THR A 1 154 ? 9.907 -1.839 8.264 1.00 93.50 154 THR A C 1
ATOM 1233 O O . THR A 1 154 ? 10.019 -2.962 8.746 1.00 93.50 154 THR A O 1
ATOM 1236 N N . GLU A 1 155 ? 9.607 -0.793 9.040 1.00 94.69 155 GLU A N 1
ATOM 1237 C CA . GLU A 1 155 ? 9.298 -0.945 10.467 1.00 94.69 155 GLU A CA 1
ATOM 1238 C C . GLU A 1 155 ? 7.903 -1.552 10.680 1.00 94.69 155 GLU A C 1
ATOM 1240 O O . GLU A 1 155 ? 7.716 -2.360 11.584 1.00 94.69 155 GLU A O 1
ATOM 1245 N N . VAL A 1 156 ? 6.923 -1.185 9.848 1.00 96.31 156 VAL A N 1
ATOM 1246 C CA . VAL A 1 156 ? 5.555 -1.717 9.940 1.00 96.31 156 VAL A CA 1
ATOM 1247 C C . VAL A 1 156 ? 5.500 -3.186 9.516 1.00 96.31 156 VAL A C 1
ATOM 1249 O O . VAL A 1 156 ? 4.820 -3.959 10.183 1.00 96.31 156 VAL A O 1
ATOM 1252 N N . SER A 1 157 ? 6.243 -3.610 8.487 1.00 95.62 157 SER A N 1
ATOM 1253 C CA . SER A 1 157 ? 6.342 -5.029 8.112 1.00 95.62 157 SER A CA 1
ATOM 1254 C C . SER A 1 157 ? 7.006 -5.870 9.206 1.00 95.62 157 SER A C 1
ATOM 1256 O O . SER A 1 157 ? 6.590 -7.006 9.419 1.00 95.62 157 SER A O 1
ATOM 1258 N N . ARG A 1 158 ? 7.964 -5.302 9.956 1.00 95.62 158 ARG A N 1
ATOM 1259 C CA . ARG A 1 158 ? 8.588 -5.941 11.128 1.00 95.62 158 ARG A CA 1
ATOM 1260 C C . ARG A 1 158 ? 7.615 -6.154 12.296 1.00 95.62 158 ARG A C 1
ATOM 1262 O O . ARG A 1 158 ? 7.795 -7.103 13.049 1.00 95.62 158 ARG A O 1
ATOM 1269 N N . CYS A 1 159 ? 6.605 -5.295 12.456 1.00 96.56 159 CYS A N 1
ATOM 1270 C CA . CYS A 1 159 ? 5.564 -5.459 13.479 1.00 96.56 159 CYS A CA 1
ATOM 1271 C C . CYS A 1 159 ? 4.392 -6.332 13.001 1.00 96.56 159 CYS A C 1
ATOM 1273 O O . CYS A 1 159 ? 3.979 -7.250 13.695 1.00 96.56 159 CYS A O 1
ATOM 1275 N N . TRP A 1 160 ? 3.830 -6.034 11.827 1.00 97.19 160 TRP A N 1
ATOM 1276 C CA . TRP A 1 160 ? 2.525 -6.553 11.390 1.00 97.19 160 TRP A CA 1
ATOM 1277 C C . TRP A 1 160 ? 2.593 -7.562 10.234 1.00 97.19 160 TRP A C 1
ATOM 1279 O O . TRP A 1 160 ? 1.575 -8.168 9.899 1.00 97.19 160 TRP A O 1
ATOM 1289 N N . GLY A 1 161 ? 3.771 -7.775 9.646 1.00 94.69 161 GLY A N 1
ATOM 1290 C CA . GLY A 1 161 ? 3.988 -8.645 8.491 1.00 94.69 161 GLY A CA 1
ATOM 1291 C C . GLY A 1 161 ? 3.958 -7.903 7.150 1.00 94.69 161 GLY A C 1
ATOM 1292 O O . GLY A 1 161 ? 3.191 -6.960 6.937 1.00 94.69 161 GLY A O 1
ATOM 1293 N N . LEU A 1 162 ? 4.812 -8.351 6.225 1.00 90.62 162 LEU A N 1
ATOM 1294 C CA . LEU A 1 162 ? 4.909 -7.844 4.849 1.00 90.62 162 LEU A CA 1
ATOM 1295 C C . LEU A 1 162 ? 3.582 -7.967 4.084 1.00 90.62 162 LEU A C 1
ATOM 1297 O O . LEU A 1 162 ? 3.194 -7.073 3.337 1.00 90.62 162 LEU A O 1
ATOM 1301 N N . ASP A 1 163 ? 2.857 -9.053 4.330 1.00 91.81 163 ASP A N 1
ATOM 1302 C CA . ASP A 1 163 ? 1.594 -9.399 3.686 1.00 91.81 163 ASP A CA 1
ATOM 1303 C C . ASP A 1 163 ? 0.464 -8.391 3.974 1.00 91.81 163 ASP A C 1
ATOM 1305 O O . ASP A 1 163 ? -0.415 -8.205 3.133 1.00 91.81 163 ASP A O 1
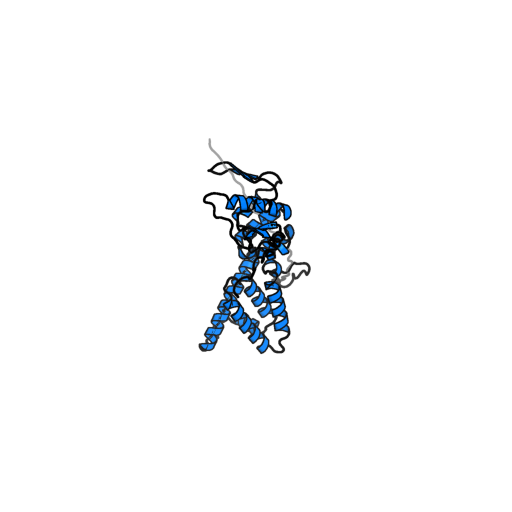ATOM 1309 N N . LYS A 1 164 ? 0.513 -7.681 5.112 1.00 93.56 164 LYS A N 1
ATOM 1310 C CA . LYS A 1 164 ? -0.417 -6.577 5.433 1.00 93.56 164 LYS A CA 1
ATOM 1311 C C . LYS A 1 164 ? 0.011 -5.297 4.716 1.00 93.56 164 LYS A C 1
ATOM 1313 O O . LYS A 1 164 ? -0.834 -4.592 4.171 1.00 93.56 164 LYS A O 1
ATOM 1318 N N . VAL A 1 165 ? 1.319 -5.012 4.680 1.00 90.81 165 VAL A N 1
ATOM 1319 C CA . VAL A 1 165 ? 1.872 -3.832 3.988 1.00 90.81 165 VAL A CA 1
ATOM 1320 C C . VAL A 1 165 ? 1.489 -3.833 2.508 1.00 90.81 165 VAL A C 1
ATOM 1322 O O . VAL A 1 165 ? 1.004 -2.814 2.013 1.00 90.81 165 VAL A O 1
ATOM 1325 N N . GLN A 1 166 ? 1.625 -4.990 1.854 1.00 86.00 166 GLN A N 1
ATOM 1326 C CA . GLN A 1 166 ? 1.194 -5.223 0.474 1.00 86.00 166 GLN A CA 1
ATOM 1327 C C . GLN A 1 166 ? -0.324 -5.075 0.321 1.00 86.00 166 GLN A C 1
ATOM 1329 O O . GLN A 1 166 ? -0.782 -4.215 -0.422 1.00 86.00 166 GLN A O 1
ATOM 1334 N N . HIS A 1 167 ? -1.116 -5.860 1.062 1.00 88.56 167 HIS A N 1
ATOM 1335 C CA . HIS A 1 167 ? -2.576 -5.909 0.906 1.00 88.56 167 HIS A CA 1
ATOM 1336 C C . HIS A 1 167 ? -3.279 -4.564 1.137 1.00 88.56 167 HIS A C 1
ATOM 1338 O O . HIS A 1 167 ? -4.273 -4.264 0.480 1.00 88.56 167 HIS A O 1
ATOM 1344 N N . TYR A 1 168 ? -2.764 -3.731 2.044 1.00 90.00 168 TYR A N 1
ATOM 1345 C CA . TYR A 1 168 ? -3.319 -2.403 2.295 1.00 90.00 168 TYR A CA 1
ATOM 1346 C C . TYR A 1 168 ? -2.647 -1.286 1.479 1.00 90.00 168 TYR A C 1
ATOM 1348 O O . TYR A 1 168 ? -3.067 -0.132 1.594 1.00 90.00 168 TYR A O 1
ATOM 1356 N N . HIS A 1 169 ? -1.626 -1.586 0.667 1.00 86.75 169 HIS A N 1
ATOM 1357 C CA . HIS A 1 169 ? -0.894 -0.634 -0.182 1.00 86.75 169 HIS A CA 1
ATOM 1358 C C . HIS A 1 169 ? -0.520 0.671 0.554 1.00 86.75 169 HIS A C 1
ATOM 1360 O O . HIS A 1 169 ? -0.742 1.772 0.039 1.00 86.75 169 HIS A O 1
ATOM 1366 N N . TRP A 1 170 ? -0.034 0.599 1.802 1.00 90.06 170 TRP A N 1
ATOM 1367 C CA . TRP A 1 170 ? 0.037 1.786 2.677 1.00 90.06 170 TRP A CA 1
ATOM 1368 C C . TRP A 1 170 ? 0.893 2.941 2.124 1.00 90.06 170 TRP A C 1
ATOM 1370 O O . TRP A 1 170 ? 0.603 4.096 2.441 1.00 90.06 170 TRP A O 1
ATOM 1380 N N . ALA A 1 171 ? 1.857 2.654 1.242 1.00 86.25 171 ALA A N 1
ATOM 1381 C CA . ALA A 1 171 ? 2.633 3.645 0.491 1.00 86.25 171 ALA A CA 1
ATOM 1382 C C . ALA A 1 171 ? 1.756 4.669 -0.261 1.00 86.25 171 ALA A C 1
ATOM 1384 O O . ALA A 1 171 ? 2.034 5.867 -0.223 1.00 86.25 171 ALA A O 1
ATOM 1385 N N . SER A 1 172 ? 0.640 4.224 -0.855 1.00 83.06 172 SER A N 1
ATOM 1386 C CA . SER A 1 172 ? -0.319 5.064 -1.605 1.00 83.06 172 SER A CA 1
ATOM 1387 C C . SER A 1 172 ? -0.979 6.169 -0.771 1.00 83.06 172 SER A C 1
ATOM 1389 O O . SER A 1 172 ? -1.510 7.137 -1.312 1.00 83.06 172 SER A O 1
ATOM 1391 N N . LYS A 1 173 ? -0.947 6.056 0.563 1.00 85.88 173 LYS A N 1
ATOM 1392 C CA . LYS A 1 173 ? -1.473 7.068 1.491 1.00 85.88 173 LYS A CA 1
ATOM 1393 C C . LYS A 1 173 ? -0.446 8.180 1.793 1.00 85.88 173 LYS A C 1
ATOM 1395 O O . LYS A 1 173 ? -0.776 9.137 2.497 1.00 85.88 173 LYS A O 1
ATOM 1400 N N . GLY A 1 174 ? 0.782 8.055 1.283 1.00 87.00 174 GLY A N 1
ATOM 1401 C CA . GLY A 1 174 ? 1.854 9.047 1.361 1.00 87.00 174 GLY A CA 1
ATOM 1402 C C . GLY A 1 174 ? 2.641 9.076 2.679 1.00 87.00 174 GLY A C 1
ATOM 1403 O O . GLY A 1 174 ? 2.250 8.515 3.707 1.00 87.00 174 GLY A O 1
ATOM 1404 N N . GLU A 1 175 ? 3.766 9.795 2.653 1.00 90.12 175 GLU A N 1
ATOM 1405 C CA . GLU A 1 175 ? 4.768 9.873 3.730 1.00 90.12 175 GLU A CA 1
ATOM 1406 C C . GLU A 1 175 ? 4.163 10.168 5.113 1.00 90.12 175 GLU A C 1
ATOM 1408 O O . GLU A 1 175 ? 4.483 9.506 6.103 1.00 90.12 175 GLU A O 1
ATOM 1413 N N . LYS A 1 176 ? 3.267 11.160 5.198 1.00 92.62 176 LYS A N 1
ATOM 1414 C CA . LYS A 1 176 ? 2.660 11.594 6.465 1.00 92.62 176 LYS A CA 1
ATOM 1415 C C . LYS A 1 176 ? 1.793 10.503 7.095 1.00 92.62 176 LYS A C 1
ATOM 1417 O O . LYS A 1 176 ? 1.808 10.350 8.316 1.00 92.62 176 LYS A O 1
ATOM 1422 N N . TYR A 1 177 ? 1.080 9.728 6.276 1.00 93.69 177 TYR A N 1
ATOM 1423 C CA . TYR A 1 177 ? 0.339 8.561 6.742 1.00 93.69 177 TYR A CA 1
ATOM 1424 C C . TYR A 1 177 ? 1.311 7.478 7.217 1.00 93.69 177 TYR A C 1
ATOM 1426 O O . TYR A 1 177 ? 1.194 7.022 8.353 1.00 93.69 177 TYR A O 1
ATOM 1434 N N . CYS A 1 178 ? 2.320 7.137 6.408 1.00 94.81 178 CYS A N 1
ATOM 1435 C CA . CYS A 1 178 ? 3.300 6.096 6.728 1.00 94.81 178 CYS A CA 1
ATOM 1436 C C . CYS A 1 178 ? 4.068 6.393 8.031 1.00 94.81 178 CYS A C 1
ATOM 1438 O O . CYS A 1 178 ? 4.221 5.515 8.880 1.00 94.81 178 CYS A O 1
ATOM 1440 N N . LYS A 1 179 ? 4.472 7.648 8.272 1.00 95.75 179 LYS A N 1
ATOM 1441 C CA . LYS A 1 179 ? 5.115 8.058 9.535 1.00 95.75 179 LYS A CA 1
ATOM 1442 C C . LYS A 1 179 ? 4.213 7.842 10.758 1.00 95.75 179 LYS A C 1
ATOM 1444 O O . LYS A 1 179 ? 4.705 7.385 11.787 1.00 95.75 179 LYS A O 1
ATOM 1449 N N . VAL A 1 180 ? 2.912 8.130 10.655 1.00 97.44 180 VAL A N 1
ATOM 1450 C CA . VAL A 1 180 ? 1.940 7.898 11.744 1.00 97.44 180 VAL A CA 1
ATOM 1451 C C . VAL A 1 180 ? 1.643 6.405 11.922 1.00 97.44 180 VAL A C 1
ATOM 1453 O O . VAL A 1 180 ? 1.567 5.939 13.058 1.00 97.44 180 VAL A O 1
ATOM 1456 N N . LEU A 1 181 ? 1.530 5.659 10.821 1.00 97.56 181 LEU A N 1
ATOM 1457 C CA . LEU A 1 181 ? 1.370 4.204 10.783 1.00 97.56 181 LEU A CA 1
ATOM 1458 C C . LEU A 1 181 ? 2.512 3.505 11.533 1.00 97.56 181 LEU A C 1
ATOM 1460 O O . LEU A 1 181 ? 2.240 2.719 12.434 1.00 97.56 181 LEU A O 1
ATOM 1464 N N . ARG A 1 182 ? 3.774 3.878 11.267 1.00 97.38 182 ARG A N 1
ATOM 1465 C CA . ARG A 1 182 ? 4.945 3.385 12.012 1.00 97.38 182 ARG A CA 1
ATOM 1466 C C . ARG A 1 182 ? 4.828 3.625 13.519 1.00 97.38 182 ARG A C 1
ATOM 1468 O O . ARG A 1 182 ? 5.134 2.735 14.307 1.00 97.38 182 ARG A O 1
ATOM 1475 N N . THR A 1 183 ? 4.404 4.818 13.942 1.00 97.75 183 THR A N 1
ATOM 1476 C CA . THR A 1 183 ? 4.212 5.108 15.374 1.00 97.75 183 THR A CA 1
ATOM 1477 C C . THR A 1 183 ? 3.091 4.265 15.983 1.00 97.75 183 THR A C 1
ATOM 1479 O O . THR A 1 183 ? 3.203 3.870 17.137 1.00 97.75 183 THR A O 1
ATOM 1482 N N . ALA A 1 184 ? 2.029 3.974 15.229 1.00 97.75 184 ALA A N 1
ATOM 1483 C CA . ALA A 1 184 ? 0.933 3.132 15.695 1.00 97.75 184 ALA A CA 1
ATOM 1484 C C . ALA A 1 184 ? 1.333 1.648 15.783 1.00 97.75 184 ALA A C 1
ATOM 1486 O O . ALA A 1 184 ? 1.056 1.020 16.799 1.00 97.75 184 ALA A O 1
ATOM 1487 N N . ALA A 1 185 ? 2.066 1.126 14.794 1.00 97.69 185 ALA A N 1
ATOM 1488 C CA . ALA A 1 185 ? 2.603 -0.236 14.808 1.00 97.69 185 ALA A CA 1
ATOM 1489 C C . ALA A 1 185 ? 3.606 -0.461 15.950 1.00 97.69 185 ALA A C 1
ATOM 1491 O O . ALA A 1 185 ? 3.512 -1.452 16.661 1.00 97.69 185 ALA A O 1
ATOM 1492 N N . ARG A 1 186 ? 4.497 0.503 16.229 1.00 96.88 186 ARG A N 1
ATOM 1493 C CA . ARG A 1 186 ? 5.380 0.435 17.411 1.00 96.88 186 ARG A CA 1
ATOM 1494 C C . ARG A 1 186 ? 4.638 0.520 18.754 1.00 96.88 186 ARG A C 1
ATOM 1496 O O . ARG A 1 186 ? 5.178 0.070 19.756 1.00 96.88 186 ARG A O 1
ATOM 1503 N N . ALA A 1 187 ? 3.445 1.119 18.792 1.00 96.44 187 ALA A N 1
ATOM 1504 C CA . ALA A 1 187 ? 2.635 1.249 20.008 1.00 96.44 187 ALA A CA 1
ATOM 1505 C C . ALA A 1 187 ? 1.702 0.047 20.249 1.00 96.44 187 ALA A C 1
ATOM 1507 O O . ALA A 1 187 ? 1.349 -0.221 21.394 1.00 96.44 187 ALA A O 1
ATOM 1508 N N . VAL A 1 188 ? 1.304 -0.658 19.185 1.00 96.88 188 VAL A N 1
ATOM 1509 C CA . VAL A 1 188 ? 0.508 -1.894 19.220 1.00 96.88 188 VAL A CA 1
ATOM 1510 C C . VAL A 1 188 ? 1.124 -2.884 18.213 1.00 96.88 188 VAL A C 1
ATOM 1512 O O . VAL A 1 188 ? 0.653 -2.968 17.074 1.00 96.88 188 VAL A O 1
ATOM 1515 N N . PRO A 1 189 ? 2.214 -3.587 18.584 1.00 96.31 189 PRO A N 1
ATOM 1516 C CA . PRO A 1 189 ? 2.971 -4.425 17.652 1.00 96.31 189 PRO A CA 1
ATOM 1517 C C . PRO A 1 189 ? 2.221 -5.692 17.239 1.00 96.31 189 PRO A C 1
ATOM 1519 O O . PRO A 1 189 ? 2.384 -6.142 16.114 1.00 96.31 189 PRO A O 1
ATOM 1522 N N . GLU A 1 190 ? 1.348 -6.228 18.091 1.00 96.69 190 GLU A N 1
ATOM 1523 C CA . GLU A 1 190 ? 0.554 -7.414 17.769 1.00 96.69 190 GLU A CA 1
ATOM 1524 C C . GLU A 1 190 ? -0.582 -7.080 16.796 1.00 96.69 190 GLU A C 1
ATOM 1526 O O . GLU A 1 190 ? -1.525 -6.367 17.152 1.00 96.69 190 GLU A O 1
ATOM 1531 N N . TRP A 1 191 ? -0.542 -7.637 15.578 1.00 97.12 191 TRP A N 1
ATOM 1532 C CA . TRP A 1 191 ? -1.572 -7.372 14.562 1.00 97.12 191 TRP A CA 1
ATOM 1533 C C . TRP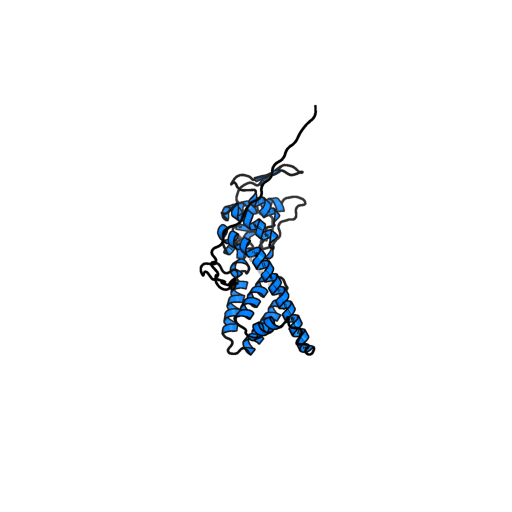 A 1 191 ? -2.987 -7.720 15.044 1.00 97.12 191 TRP A C 1
ATOM 1535 O O . TRP A 1 191 ? -3.916 -6.950 14.819 1.00 97.12 191 TRP A O 1
ATOM 1545 N N . ALA A 1 192 ? -3.162 -8.838 15.756 1.00 96.12 192 ALA A N 1
ATOM 1546 C CA . ALA A 1 192 ? -4.469 -9.244 16.278 1.00 96.12 192 ALA A CA 1
ATOM 1547 C C . ALA A 1 192 ? -5.062 -8.208 17.257 1.00 96.12 192 ALA A C 1
ATOM 1549 O O . ALA A 1 192 ? -6.271 -7.977 17.273 1.00 96.12 192 ALA A O 1
ATOM 1550 N N . GLU A 1 193 ? -4.215 -7.535 18.040 1.00 96.94 193 GLU A N 1
ATOM 1551 C CA . GLU A 1 193 ? -4.629 -6.446 18.927 1.00 96.94 193 GLU A CA 1
ATOM 1552 C C . GLU A 1 193 ? -4.889 -5.149 18.148 1.00 96.94 193 GLU A C 1
ATOM 1554 O O . GLU A 1 193 ? -5.878 -4.453 18.405 1.00 96.94 193 GLU A O 1
ATOM 1559 N N . ALA A 1 194 ? -4.033 -4.843 17.168 1.00 97.31 194 ALA A N 1
ATOM 1560 C CA . ALA A 1 194 ? -4.186 -3.690 16.290 1.00 97.31 194 ALA A CA 1
ATOM 1561 C C . ALA A 1 194 ? -5.496 -3.756 15.490 1.00 97.31 194 ALA A C 1
ATOM 1563 O O . ALA A 1 194 ? -6.208 -2.756 15.431 1.00 97.31 194 ALA A O 1
ATOM 1564 N N . ALA A 1 195 ? -5.859 -4.923 14.949 1.00 97.12 195 ALA A N 1
ATOM 1565 C CA . ALA A 1 195 ? -7.086 -5.138 14.187 1.00 97.12 195 ALA A CA 1
ATOM 1566 C C . ALA A 1 195 ? -8.349 -4.914 15.037 1.00 97.12 195 ALA A C 1
ATOM 1568 O O . ALA A 1 195 ? -9.231 -4.155 14.635 1.00 97.12 195 ALA A O 1
ATOM 1569 N N . ILE A 1 196 ? -8.404 -5.476 16.253 1.00 97.12 196 ILE A N 1
ATOM 1570 C CA . ILE A 1 196 ? -9.505 -5.248 17.210 1.00 97.12 196 ILE A CA 1
ATOM 1571 C C . ILE A 1 196 ? -9.686 -3.747 17.488 1.00 97.12 196 ILE A C 1
ATOM 1573 O O . ILE A 1 196 ? -10.792 -3.208 17.377 1.00 97.12 196 ILE A O 1
ATOM 1577 N N . LYS A 1 197 ? -8.588 -3.049 17.802 1.00 97.50 197 LYS A N 1
ATOM 1578 C CA . LYS A 1 197 ? -8.603 -1.613 18.111 1.00 97.50 197 LYS A CA 1
ATOM 1579 C C . LYS A 1 197 ? -8.974 -0.764 16.894 1.00 97.50 197 LYS A C 1
ATOM 1581 O O . LYS A 1 197 ? -9.797 0.142 17.019 1.00 97.50 197 LYS A O 1
ATOM 1586 N N . LEU A 1 198 ? -8.423 -1.063 15.716 1.00 96.94 198 LEU A N 1
ATOM 1587 C CA . LEU A 1 198 ? -8.752 -0.387 14.457 1.00 96.94 198 LEU A CA 1
ATOM 1588 C C . LEU A 1 198 ? -10.231 -0.545 14.113 1.00 96.94 198 LEU A C 1
ATOM 1590 O O . LEU A 1 198 ? -10.883 0.457 13.837 1.00 96.94 198 LEU A O 1
ATOM 1594 N N . ASN A 1 199 ? -10.782 -1.754 14.209 1.00 96.50 199 ASN A N 1
ATOM 1595 C CA . ASN A 1 199 ? -12.196 -2.013 13.948 1.00 96.50 199 ASN A CA 1
ATOM 1596 C C . ASN A 1 199 ? -13.111 -1.194 14.862 1.00 96.50 199 ASN A C 1
ATOM 1598 O O . ASN A 1 199 ? -13.991 -0.490 14.370 1.00 96.50 199 ASN A O 1
ATOM 1602 N N . ARG A 1 200 ? -12.863 -1.190 16.178 1.00 95.00 200 ARG A N 1
ATOM 1603 C CA . ARG A 1 200 ? -13.645 -0.384 17.135 1.00 95.00 200 ARG A CA 1
ATOM 1604 C C . ARG A 1 200 ? -13.493 1.125 16.882 1.00 95.00 200 ARG A C 1
ATOM 1606 O O . ARG A 1 200 ? -14.476 1.861 16.978 1.00 95.00 200 ARG A O 1
ATOM 1613 N N . VAL A 1 201 ? -12.305 1.600 16.487 1.00 93.75 201 VAL A N 1
ATOM 1614 C CA . VAL A 1 201 ? -12.072 3.005 16.093 1.00 93.75 201 VAL A CA 1
ATOM 1615 C C . VAL A 1 201 ? -12.795 3.372 14.789 1.00 93.75 201 VAL A C 1
ATOM 1617 O O . VAL A 1 201 ? -13.386 4.451 14.720 1.00 93.75 201 VAL A O 1
ATOM 1620 N N . MET A 1 202 ? -12.785 2.497 13.779 1.00 93.81 202 MET A N 1
ATOM 1621 C CA . MET A 1 202 ? -13.451 2.704 12.487 1.00 93.81 202 MET A CA 1
ATOM 1622 C C . MET A 1 202 ? -14.979 2.620 12.612 1.00 93.81 202 MET A C 1
ATOM 1624 O O . MET A 1 202 ? -15.674 3.487 12.087 1.00 93.81 202 MET A O 1
ATOM 1628 N N . LEU A 1 203 ? -15.516 1.666 13.376 1.00 91.88 203 LEU A N 1
ATOM 1629 C CA . LEU A 1 203 ? -16.950 1.565 13.666 1.00 91.88 203 LEU A CA 1
ATOM 1630 C C . LEU A 1 203 ? -17.448 2.800 14.433 1.00 91.88 203 LEU A C 1
ATOM 1632 O O . LEU A 1 203 ? -18.364 3.489 13.982 1.00 91.88 203 LEU A O 1
ATOM 1636 N N . GLY A 1 204 ? -16.754 3.175 15.514 1.00 88.81 204 GLY A N 1
ATOM 1637 C CA . GLY A 1 204 ? -17.020 4.409 16.257 1.00 88.81 204 GLY A CA 1
ATOM 1638 C C . GLY A 1 204 ? -16.759 5.693 15.452 1.00 88.81 204 GLY A C 1
ATOM 1639 O O . GLY A 1 204 ? -17.113 6.784 15.897 1.00 88.81 204 GLY A O 1
ATOM 1640 N N . ARG A 1 205 ? -16.146 5.599 14.266 1.00 88.56 205 ARG A N 1
ATOM 1641 C CA . ARG A 1 205 ? -16.039 6.674 13.269 1.00 88.56 205 ARG A CA 1
ATOM 1642 C C . ARG A 1 205 ? -17.208 6.662 12.281 1.00 88.56 205 ARG A C 1
ATOM 1644 O O . ARG A 1 205 ? -17.662 7.744 11.922 1.00 88.56 205 ARG A O 1
ATOM 1651 N N . HIS A 1 206 ? -17.689 5.488 11.873 1.00 86.12 206 HIS A N 1
ATOM 1652 C CA . HIS A 1 206 ? -18.863 5.314 11.015 1.00 86.12 206 HIS A CA 1
ATOM 1653 C C . HIS A 1 206 ? -20.141 5.811 11.713 1.00 86.12 206 HIS A C 1
ATOM 1655 O O . HIS A 1 206 ? -20.882 6.610 11.156 1.00 86.12 206 HIS A O 1
ATOM 1661 N N . GLN A 1 207 ? -20.365 5.391 12.961 1.00 84.62 207 GLN A N 1
ATOM 1662 C CA . GLN A 1 207 ? -21.614 5.617 13.705 1.00 84.62 207 GLN A CA 1
ATOM 1663 C C . GLN A 1 207 ? -21.819 7.060 14.218 1.00 84.62 207 GLN A C 1
ATOM 1665 O O . GLN A 1 207 ? -22.875 7.380 14.761 1.00 84.62 207 GLN A O 1
ATOM 1670 N N . ARG A 1 208 ? -20.826 7.957 14.108 1.00 78.94 208 ARG A N 1
ATOM 1671 C CA . ARG A 1 208 ? -20.938 9.325 14.650 1.00 78.94 208 ARG A CA 1
ATOM 1672 C C . ARG A 1 208 ? -21.633 10.265 13.668 1.00 78.94 208 ARG A C 1
ATOM 1674 O O . ARG A 1 208 ? -21.085 10.584 12.616 1.00 78.94 208 ARG A O 1
ATOM 1681 N N . VAL A 1 209 ? -22.775 10.813 14.082 1.00 67.94 209 VAL A N 1
ATOM 1682 C CA . VAL A 1 209 ? -23.508 11.865 13.357 1.00 67.94 209 VAL A CA 1
ATOM 1683 C C . VAL A 1 209 ? -22.575 13.026 12.979 1.00 67.94 209 VAL A C 1
ATOM 1685 O O . VAL A 1 209 ? -21.914 13.620 13.835 1.00 67.94 209 VAL A O 1
ATOM 1688 N N . GLY A 1 210 ? -22.511 13.343 11.683 1.00 66.75 210 GLY A N 1
ATOM 1689 C CA . GLY A 1 210 ? -21.649 14.395 11.131 1.00 66.75 210 GLY A CA 1
ATOM 1690 C C . GLY A 1 210 ? -20.162 14.029 10.994 1.00 66.75 210 GLY A C 1
ATOM 1691 O O . GLY A 1 210 ? -19.363 14.883 10.609 1.00 66.75 210 GLY A O 1
ATOM 1692 N N . ALA A 1 211 ? -19.755 12.790 11.286 1.00 67.88 211 ALA A N 1
ATOM 1693 C CA . ALA A 1 211 ? -18.423 12.307 10.943 1.00 67.88 211 ALA A CA 1
ATOM 1694 C C . ALA A 1 211 ? -18.369 11.836 9.481 1.00 67.88 211 ALA A C 1
ATOM 1696 O O . ALA A 1 211 ? -19.310 11.247 8.957 1.00 67.88 211 ALA A O 1
ATOM 1697 N N . ARG A 1 212 ? -17.216 12.027 8.826 1.00 72.62 212 ARG A N 1
ATOM 1698 C CA . ARG A 1 212 ? -16.901 11.324 7.573 1.00 72.62 212 ARG A CA 1
ATOM 1699 C C . ARG A 1 212 ? -16.904 9.812 7.836 1.00 72.62 212 ARG A C 1
ATOM 1701 O O . ARG A 1 212 ? -16.022 9.351 8.578 1.00 72.62 212 ARG A O 1
ATOM 1708 N N . LEU A 1 213 ? -17.848 9.114 7.200 1.00 78.56 213 LEU A N 1
ATOM 1709 C CA . LEU A 1 213 ? -18.053 7.662 7.222 1.00 78.56 213 LEU A CA 1
ATOM 1710 C C . LEU A 1 213 ? -16.778 6.867 6.893 1.00 78.56 213 LEU A C 1
ATOM 1712 O O . LEU A 1 213 ? -15.780 7.408 6.406 1.00 78.56 213 LEU A O 1
ATOM 1716 N N . VAL A 1 214 ? -16.817 5.563 7.161 1.00 82.12 214 VAL A N 1
ATOM 1717 C CA . VAL A 1 214 ? -15.826 4.615 6.632 1.00 82.12 214 VAL A CA 1
ATOM 1718 C C . VAL A 1 214 ? -16.128 4.373 5.151 1.00 82.12 214 VAL A C 1
ATOM 1720 O O . VAL A 1 214 ? -17.291 4.313 4.762 1.00 82.12 214 VAL A O 1
ATOM 1723 N N . LYS A 1 215 ? -15.085 4.296 4.320 1.00 83.00 215 LYS A N 1
ATOM 1724 C CA . LYS A 1 215 ? -15.213 4.078 2.874 1.00 83.00 215 LYS A CA 1
ATOM 1725 C C . LYS A 1 215 ? -15.338 2.586 2.552 1.00 83.00 215 LYS A C 1
ATOM 1727 O O . LYS A 1 215 ? -14.641 1.782 3.162 1.00 83.00 215 LYS A O 1
ATOM 1732 N N . LEU A 1 216 ? -16.138 2.268 1.537 1.00 83.12 216 LEU A N 1
ATOM 1733 C CA . LEU A 1 216 ? -16.182 0.962 0.875 1.00 83.12 216 LEU A CA 1
ATOM 1734 C C . LEU A 1 216 ? -14.974 0.858 -0.078 1.00 83.12 216 LEU A C 1
ATOM 1736 O O . LEU A 1 216 ? -15.018 1.338 -1.209 1.00 83.12 216 LEU A O 1
ATOM 1740 N N . VAL A 1 217 ? -13.830 0.429 0.471 1.00 81.50 217 VAL A N 1
ATOM 1741 C CA . VAL A 1 217 ? -12.526 0.254 -0.203 1.00 81.50 217 VAL A CA 1
ATOM 1742 C C . VAL A 1 217 ? -11.683 -0.782 0.555 1.00 81.50 217 VAL A C 1
ATOM 1744 O O . VAL A 1 217 ? -11.808 -0.884 1.776 1.00 81.50 217 VAL A O 1
ATOM 1747 N N . ALA A 1 218 ? -10.749 -1.456 -0.127 1.00 79.81 218 ALA A N 1
ATOM 1748 C CA . ALA A 1 218 ? -9.831 -2.440 0.470 1.00 79.81 218 ALA A CA 1
ATOM 1749 C C . ALA A 1 218 ? -8.984 -1.904 1.646 1.00 79.81 218 ALA A C 1
ATOM 1751 O O . ALA A 1 218 ? -8.722 -2.620 2.605 1.00 79.81 218 ALA A O 1
ATOM 1752 N N . ASN A 1 219 ? -8.570 -0.630 1.609 1.00 88.62 219 ASN A N 1
ATOM 1753 C CA . ASN A 1 219 ? -7.903 0.026 2.741 1.00 88.62 219 ASN A CA 1
ATOM 1754 C C . ASN A 1 219 ? -8.742 1.205 3.276 1.00 88.62 219 ASN A C 1
ATOM 1756 O O . ASN A 1 219 ? -8.526 2.356 2.856 1.00 88.62 219 ASN A O 1
ATOM 1760 N N . PRO A 1 220 ? -9.674 0.940 4.210 1.00 89.12 220 PRO A N 1
ATOM 1761 C CA . PRO A 1 220 ? -10.581 1.938 4.773 1.00 89.12 220 PRO A CA 1
ATOM 1762 C C . PRO A 1 220 ? -9.940 2.812 5.860 1.00 89.12 220 PRO A C 1
ATOM 1764 O O . PRO A 1 220 ? -10.524 3.837 6.229 1.00 89.12 220 PRO A O 1
ATOM 1767 N N . ILE A 1 221 ? -8.756 2.436 6.362 1.00 94.50 221 ILE A N 1
ATOM 1768 C CA . ILE A 1 221 ? -8.061 3.100 7.471 1.00 94.50 221 ILE A CA 1
ATOM 1769 C C . ILE A 1 221 ? -7.717 4.547 7.092 1.00 94.50 221 ILE A C 1
ATOM 1771 O O . ILE A 1 221 ? -7.172 4.834 6.020 1.00 94.50 221 ILE A O 1
ATOM 1775 N N . GLU A 1 222 ? -7.987 5.479 8.007 1.00 92.75 222 GLU A N 1
ATOM 1776 C CA . GLU A 1 222 ? -7.560 6.871 7.897 1.00 92.75 222 GLU A CA 1
ATOM 1777 C C . GLU A 1 222 ? -6.513 7.243 8.953 1.00 92.75 222 GLU A C 1
ATOM 1779 O O . GLU A 1 222 ? -6.444 6.681 10.044 1.00 92.75 222 GLU A O 1
ATOM 1784 N N . GLN A 1 223 ? -5.732 8.291 8.672 1.00 94.00 223 GLN A N 1
ATOM 1785 C CA . GLN A 1 223 ? -4.700 8.795 9.587 1.00 94.00 223 GLN A CA 1
ATOM 1786 C C . GLN A 1 223 ? -5.256 9.153 10.987 1.00 94.00 223 GLN A C 1
ATOM 1788 O O . GLN A 1 223 ? -4.539 9.052 11.981 1.00 94.00 223 GLN A O 1
ATOM 1793 N N . ARG A 1 224 ? -6.537 9.549 11.087 1.00 91.75 224 ARG A N 1
ATOM 1794 C CA . ARG A 1 224 ? -7.234 9.819 12.365 1.00 91.75 224 ARG A CA 1
ATOM 1795 C C . ARG A 1 224 ? -7.483 8.561 13.206 1.00 91.75 224 ARG A C 1
ATOM 1797 O O . ARG A 1 224 ? -7.533 8.658 14.436 1.00 91.75 224 ARG A O 1
ATOM 1804 N N . ASP A 1 225 ? -7.578 7.403 12.561 1.00 94.50 225 ASP A N 1
ATOM 1805 C CA . ASP A 1 225 ? -7.751 6.119 13.234 1.00 94.50 225 ASP A CA 1
ATOM 1806 C C . ASP A 1 225 ? -6.414 5.676 13.827 1.00 94.50 225 ASP A C 1
ATOM 1808 O O . ASP A 1 225 ? -6.329 5.415 15.022 1.00 94.50 225 ASP A O 1
ATOM 1812 N N . LEU A 1 226 ? -5.336 5.755 13.037 1.00 97.00 226 LEU A N 1
ATOM 1813 C CA . LEU A 1 226 ? -3.959 5.494 13.481 1.00 97.00 226 LEU A CA 1
ATOM 1814 C C . LEU A 1 226 ? -3.508 6.420 14.624 1.00 97.00 226 LEU A C 1
ATOM 1816 O O . LEU A 1 226 ? -2.847 5.975 15.561 1.00 97.00 226 LEU A O 1
ATOM 1820 N N . VAL A 1 227 ? -3.900 7.703 14.591 1.00 95.31 227 VAL A N 1
ATOM 1821 C CA . VAL A 1 227 ? -3.677 8.654 15.701 1.00 95.31 227 VAL A CA 1
ATOM 1822 C C . VAL A 1 227 ? -4.398 8.224 16.985 1.00 95.31 227 VAL A C 1
ATOM 1824 O O . VAL A 1 227 ? -3.931 8.555 18.072 1.00 95.31 227 VAL A O 1
ATOM 1827 N N . THR A 1 228 ? -5.507 7.489 16.873 1.00 94.06 228 THR A N 1
ATOM 1828 C CA . THR A 1 228 ? -6.234 6.941 18.024 1.00 94.06 228 THR A CA 1
ATOM 1829 C C . THR A 1 228 ? -5.633 5.599 18.464 1.00 94.06 228 THR A C 1
ATOM 1831 O O . THR A 1 228 ? -5.394 5.424 19.654 1.00 94.06 228 THR A O 1
ATOM 1834 N N . LEU A 1 229 ? -5.265 4.712 17.527 1.00 96.06 229 LEU A N 1
ATOM 1835 C CA . LEU A 1 229 ? -4.575 3.443 17.801 1.00 96.06 229 LEU A CA 1
ATOM 1836 C C . LEU A 1 229 ? -3.279 3.654 18.596 1.00 96.06 229 LEU A C 1
ATOM 1838 O O . LEU A 1 229 ? -3.102 3.038 19.641 1.00 96.06 229 LEU A O 1
ATOM 1842 N N . LYS A 1 230 ? -2.413 4.588 18.173 1.00 94.94 230 LYS A N 1
ATOM 1843 C CA . LYS A 1 230 ? -1.150 4.878 18.883 1.00 94.94 230 LYS A CA 1
ATOM 1844 C C . LYS A 1 230 ? -1.329 5.432 20.306 1.00 94.94 230 LYS A C 1
ATOM 1846 O O . LYS A 1 230 ? -0.361 5.501 21.053 1.00 94.94 230 LYS A O 1
ATOM 1851 N N . ALA A 1 231 ? -2.528 5.913 20.642 1.00 93.69 231 ALA A N 1
ATOM 1852 C CA . ALA A 1 231 ? -2.881 6.420 21.968 1.00 93.69 231 ALA A CA 1
ATOM 1853 C C . ALA A 1 231 ? -3.610 5.363 22.819 1.00 93.69 231 ALA A C 1
ATOM 1855 O O . ALA A 1 231 ? -3.839 5.583 24.004 1.00 93.69 231 ALA A O 1
ATOM 1856 N N . TRP A 1 232 ? -3.968 4.224 22.222 1.00 94.69 232 TRP A N 1
ATOM 1857 C CA . TRP A 1 232 ? -4.639 3.101 22.861 1.00 94.69 232 TRP A CA 1
ATOM 1858 C C . TRP A 1 232 ? -3.621 1.986 23.128 1.00 94.69 232 TRP A C 1
ATOM 1860 O O . TRP A 1 232 ? -3.631 0.942 22.482 1.00 94.69 232 TRP A O 1
ATOM 1870 N N . THR A 1 233 ? -2.708 2.213 24.072 1.00 87.12 233 THR A N 1
ATOM 1871 C CA . THR A 1 233 ? -1.571 1.312 24.342 1.00 87.12 233 THR A CA 1
ATOM 1872 C C . THR A 1 233 ? -1.922 0.082 25.185 1.00 87.12 233 THR A C 1
ATOM 1874 O O . THR A 1 233 ? -1.242 -0.930 25.087 1.00 87.12 233 THR A O 1
ATOM 1877 N N . CYS A 1 234 ? -2.987 0.122 25.992 1.00 88.56 234 CYS A N 1
ATOM 1878 C CA . CYS A 1 234 ? -3.407 -0.988 26.860 1.00 88.56 234 CYS A CA 1
ATOM 1879 C C . CYS A 1 234 ? -4.587 -1.796 26.281 1.00 88.56 234 CYS A C 1
ATOM 1881 O O . CYS A 1 234 ? -5.292 -1.333 25.384 1.00 88.56 234 CYS A O 1
ATOM 1883 N N . LYS A 1 235 ? -4.843 -2.994 26.827 1.00 91.25 235 LYS A N 1
ATOM 1884 C CA . LYS A 1 235 ? -5.993 -3.870 26.497 1.00 91.25 235 LYS A CA 1
ATOM 1885 C C . LYS A 1 235 ? -7.266 -3.536 27.301 1.00 91.25 235 LYS A C 1
ATOM 1887 O O . LYS A 1 235 ? -8.046 -4.415 27.643 1.00 91.25 235 LYS A O 1
ATOM 1892 N N . GLN A 1 236 ? -7.454 -2.265 27.652 1.00 90.19 236 GLN A N 1
ATOM 1893 C CA . GLN A 1 236 ? -8.628 -1.751 28.375 1.00 90.19 236 GLN A CA 1
ATOM 1894 C C . GLN A 1 236 ? -9.445 -0.829 27.459 1.00 90.19 236 GLN A C 1
ATOM 1896 O O . GLN A 1 236 ? -9.004 -0.509 26.357 1.00 90.19 236 GLN A O 1
ATOM 1901 N N . ALA A 1 237 ? -10.630 -0.389 27.890 1.00 90.06 237 ALA A N 1
ATOM 1902 C CA . ALA A 1 237 ? -11.443 0.535 27.102 1.00 90.06 237 ALA A CA 1
ATOM 1903 C C . ALA A 1 237 ? -10.754 1.906 26.934 1.00 90.06 237 ALA A C 1
ATOM 1905 O O . ALA A 1 237 ? -10.313 2.517 27.908 1.00 90.06 237 ALA A O 1
ATOM 1906 N N . TYR A 1 238 ? -10.678 2.412 25.701 1.00 89.56 238 TYR A N 1
ATOM 1907 C CA . TYR A 1 238 ? -10.070 3.708 25.403 1.00 89.56 238 TYR A CA 1
ATOM 1908 C C . TYR A 1 238 ? -11.084 4.842 25.536 1.00 89.56 238 TYR A C 1
ATOM 1910 O O . TYR A 1 238 ? -12.026 4.963 24.749 1.00 89.56 238 TYR A O 1
ATOM 1918 N N . VAL A 1 239 ? -10.857 5.710 26.520 1.00 86.50 239 VAL A N 1
ATOM 1919 C CA . VAL A 1 239 ? -11.702 6.869 26.808 1.00 86.50 239 VAL A CA 1
ATOM 1920 C C . VAL A 1 239 ? -11.180 8.109 26.084 1.00 86.50 239 VAL A C 1
ATOM 1922 O O . VAL A 1 239 ? -10.075 8.581 26.344 1.00 86.50 239 VAL A O 1
ATOM 1925 N N . LYS A 1 240 ? -12.011 8.695 25.215 1.00 81.12 240 LYS A N 1
ATOM 1926 C CA . LYS A 1 240 ? -11.737 9.962 24.527 1.00 81.12 240 LYS A CA 1
ATOM 1927 C C . LYS A 1 240 ? -12.699 11.053 24.986 1.00 81.12 240 LYS A C 1
ATOM 1929 O O . LYS A 1 240 ? -13.850 11.110 24.548 1.00 81.12 240 LYS A O 1
ATOM 1934 N N . GLN A 1 241 ? -12.215 11.959 25.831 1.00 76.50 241 GLN A N 1
ATOM 1935 C CA . GLN A 1 241 ? -12.903 13.227 26.077 1.00 76.50 241 GLN A CA 1
ATOM 1936 C C . GLN A 1 241 ? -12.813 14.136 24.843 1.00 76.50 241 GLN A C 1
ATOM 1938 O O . GLN A 1 241 ? -11.809 14.161 24.128 1.00 76.50 241 GLN A O 1
ATOM 1943 N N . ASN A 1 242 ? -13.884 14.879 24.576 1.00 72.69 242 ASN A N 1
ATOM 1944 C CA . ASN A 1 242 ? -13.942 15.924 23.560 1.00 72.69 242 ASN A CA 1
ATOM 1945 C C . ASN A 1 242 ? -14.988 16.989 23.955 1.00 72.69 242 ASN A C 1
ATOM 1947 O O . ASN A 1 242 ? -15.728 16.810 24.919 1.00 72.69 242 ASN A O 1
ATOM 1951 N N . ARG A 1 243 ? -15.090 18.093 23.199 1.00 68.94 243 ARG A N 1
ATOM 1952 C CA . ARG A 1 243 ? -16.014 19.211 23.504 1.00 68.94 243 ARG A CA 1
ATOM 1953 C C . ARG A 1 243 ? -17.512 18.842 23.506 1.00 68.94 243 ARG A C 1
ATOM 1955 O O . ARG A 1 243 ? -18.317 19.670 23.909 1.00 68.94 243 ARG A O 1
ATOM 1962 N N . ARG A 1 244 ? -17.893 17.645 23.044 1.00 67.06 244 ARG A N 1
ATOM 1963 C CA . ARG A 1 244 ? -19.267 17.105 23.071 1.00 67.06 244 ARG A CA 1
ATOM 1964 C C . ARG A 1 244 ? -19.438 15.950 24.075 1.00 67.06 244 ARG A C 1
ATOM 1966 O O . ARG A 1 244 ? -20.403 15.203 23.974 1.00 67.06 244 ARG A O 1
ATOM 1973 N N . GLY A 1 245 ? -18.500 15.781 25.011 1.00 70.62 245 GLY A N 1
ATOM 1974 C CA . GLY A 1 245 ? -18.564 14.787 26.087 1.00 70.62 245 GLY A CA 1
ATOM 1975 C C . GLY A 1 245 ? -17.500 13.689 26.003 1.00 70.62 245 GLY A C 1
ATOM 1976 O O . GLY A 1 245 ? -16.515 13.777 25.264 1.00 70.62 245 GLY A O 1
ATOM 1977 N N . GLN A 1 246 ? -17.697 12.643 26.800 1.00 77.31 246 GLN A N 1
ATOM 1978 C CA . GLN A 1 246 ? -16.826 11.474 26.883 1.00 77.31 246 GLN A CA 1
ATOM 1979 C C . GLN A 1 246 ? -17.330 10.365 25.953 1.00 77.31 246 GLN A C 1
ATOM 1981 O O . GLN A 1 246 ? -18.514 10.047 25.951 1.00 77.31 246 GLN A O 1
ATOM 1986 N N . HIS A 1 247 ? -16.435 9.754 25.178 1.00 77.94 247 HIS A N 1
ATOM 1987 C CA . HIS A 1 247 ? -16.756 8.609 24.327 1.00 77.94 247 HIS A CA 1
ATOM 1988 C C . HIS A 1 247 ? -15.756 7.479 24.582 1.00 77.94 247 HIS A C 1
ATOM 1990 O O . HIS A 1 247 ? -14.548 7.699 24.495 1.00 77.94 247 HIS A O 1
ATOM 1996 N N . SER A 1 248 ? -16.257 6.288 24.907 1.00 86.69 248 SER A N 1
ATOM 1997 C CA . SER A 1 248 ? -15.447 5.102 25.205 1.00 86.69 248 SER A CA 1
ATOM 1998 C C . SER A 1 248 ? -15.450 4.132 24.024 1.00 86.69 248 SER A C 1
ATOM 2000 O O . SER A 1 248 ? -16.485 3.946 23.388 1.00 86.69 248 SER A O 1
ATOM 2002 N N . LEU A 1 249 ? -14.308 3.505 23.745 1.00 89.44 249 LEU A N 1
ATOM 2003 C CA . LEU A 1 249 ? -14.175 2.392 22.805 1.00 89.44 249 LEU A CA 1
ATOM 2004 C C . LEU A 1 249 ? -13.772 1.140 23.589 1.00 89.44 249 LEU A C 1
ATOM 2006 O O . LEU A 1 249 ? -12.718 1.127 24.222 1.00 89.44 249 LEU A O 1
ATOM 2010 N N . LEU A 1 250 ? -14.599 0.096 23.563 1.00 91.50 250 LEU A N 1
ATOM 2011 C CA . LEU A 1 250 ? -14.323 -1.157 24.274 1.00 91.50 250 LEU A CA 1
ATOM 2012 C C . LEU A 1 250 ? -13.216 -1.957 23.573 1.00 91.50 250 LEU A C 1
ATOM 2014 O O . LEU A 1 250 ? -13.178 -2.014 22.343 1.00 91.50 250 LEU A O 1
ATOM 2018 N N . PHE A 1 251 ? -12.326 -2.583 24.349 1.00 93.88 251 PHE A N 1
ATOM 2019 C CA . PHE A 1 251 ? -11.334 -3.521 23.816 1.00 93.88 251 PHE A CA 1
ATOM 2020 C C . PHE A 1 251 ? -11.965 -4.912 23.686 1.00 93.88 251 PHE A C 1
ATOM 2022 O O . PHE A 1 251 ? -11.868 -5.747 24.578 1.00 93.88 251 PHE A O 1
ATOM 2029 N N . GLU A 1 252 ? -12.668 -5.122 22.578 1.00 93.12 252 GLU A N 1
ATOM 2030 C CA . GLU A 1 252 ? -13.464 -6.318 22.309 1.00 93.12 252 GLU A CA 1
ATOM 2031 C C . GLU A 1 252 ? -13.515 -6.542 20.788 1.00 93.12 252 GLU A C 1
ATOM 2033 O O . GLU A 1 252 ? -13.618 -5.578 20.018 1.00 93.12 252 GLU A O 1
ATOM 2038 N N . LYS A 1 253 ? -13.421 -7.796 20.326 1.00 94.75 253 LYS A N 1
ATOM 2039 C CA . LYS A 1 253 ? -13.551 -8.131 18.895 1.00 94.75 253 LYS A CA 1
ATOM 2040 C C . LYS A 1 253 ? -14.959 -7.748 18.402 1.00 94.75 253 LYS A C 1
ATOM 2042 O O . LYS A 1 253 ? -15.885 -7.713 19.200 1.00 94.75 253 LYS A O 1
ATOM 2047 N N . LEU A 1 254 ? -15.121 -7.423 17.121 1.00 94.56 254 LEU A N 1
ATOM 2048 C CA . LEU A 1 254 ? -16.449 -7.331 16.498 1.00 94.56 254 LEU A CA 1
ATOM 2049 C C . LEU A 1 254 ? -16.844 -8.699 15.919 1.00 94.56 254 LEU A C 1
ATOM 2051 O O . LEU A 1 254 ? -15.984 -9.404 15.381 1.00 94.56 254 LEU A O 1
ATOM 2055 N N . ALA A 1 255 ? -18.122 -9.045 16.015 1.00 93.56 255 ALA A N 1
ATOM 2056 C CA . ALA A 1 255 ? -18.766 -10.089 15.222 1.00 93.56 255 ALA A CA 1
ATOM 2057 C C . ALA A 1 255 ? -19.367 -9.491 13.936 1.00 93.56 255 ALA A C 1
ATOM 2059 O O . ALA A 1 255 ? -19.521 -8.273 13.826 1.00 93.56 255 ALA A O 1
ATOM 2060 N N . ASP A 1 256 ? -19.740 -10.331 12.967 1.00 90.25 256 ASP A N 1
ATOM 2061 C CA . ASP A 1 256 ? -20.389 -9.875 11.726 1.00 90.25 256 ASP A CA 1
ATOM 2062 C C . ASP A 1 256 ? -21.732 -9.168 11.992 1.00 90.25 256 ASP A C 1
ATOM 2064 O O . ASP A 1 256 ? -22.093 -8.228 11.286 1.00 90.25 256 ASP A O 1
ATOM 2068 N N . THR A 1 257 ? -22.424 -9.538 13.076 1.00 92.06 257 THR A N 1
ATOM 2069 C CA . THR A 1 257 ? -23.647 -8.879 13.571 1.00 92.06 257 THR A CA 1
ATOM 2070 C C . THR A 1 257 ? -23.438 -7.440 14.046 1.00 92.06 257 THR A C 1
ATOM 2072 O O . THR A 1 257 ? -24.407 -6.688 14.131 1.00 92.06 257 THR A O 1
ATOM 2075 N N . ASP A 1 258 ? -22.201 -7.042 14.357 1.00 92.00 258 ASP A N 1
ATOM 2076 C CA . ASP A 1 258 ? -21.876 -5.687 14.823 1.00 92.00 258 ASP A CA 1
ATOM 2077 C C . ASP A 1 258 ? -21.542 -4.731 13.662 1.00 92.00 258 ASP A C 1
ATOM 2079 O O . ASP A 1 258 ? -21.330 -3.530 13.875 1.00 92.00 258 ASP A O 1
ATOM 2083 N N . LEU A 1 259 ? -21.422 -5.258 12.437 1.00 91.81 259 LEU A N 1
ATOM 2084 C CA . LEU A 1 259 ? -20.979 -4.495 11.277 1.00 91.81 259 LEU A CA 1
ATOM 2085 C C . LEU A 1 259 ? -22.128 -3.686 10.649 1.00 91.81 259 LEU A C 1
ATOM 2087 O O . LEU A 1 259 ? -23.257 -4.170 10.554 1.00 91.81 259 LEU A O 1
ATOM 2091 N N . PRO A 1 260 ? -21.872 -2.455 10.159 1.00 90.50 260 PRO A N 1
ATOM 2092 C CA . PRO A 1 260 ? -22.866 -1.713 9.396 1.00 90.50 260 PRO A CA 1
ATOM 2093 C C . PRO A 1 260 ? -23.191 -2.427 8.077 1.00 90.50 260 PRO A C 1
ATOM 2095 O O . PRO A 1 260 ? -22.338 -3.095 7.487 1.00 90.50 260 PRO A O 1
ATOM 2098 N N . GLN A 1 261 ? -24.405 -2.226 7.562 1.00 89.62 261 GLN A N 1
ATOM 2099 C CA . GLN A 1 261 ? -24.802 -2.764 6.260 1.00 89.62 261 GLN A CA 1
ATOM 2100 C C . GLN A 1 261 ? -23.811 -2.332 5.163 1.00 89.62 261 GLN A C 1
ATOM 2102 O O . GLN A 1 261 ? -23.461 -1.157 5.051 1.00 89.62 261 GLN A O 1
ATOM 2107 N N . GLY A 1 262 ? -23.364 -3.295 4.352 1.00 88.94 262 GLY A N 1
ATOM 2108 C CA . GLY A 1 262 ? -22.371 -3.073 3.295 1.00 88.94 262 GLY A CA 1
ATOM 2109 C C . GLY A 1 262 ? -20.912 -3.275 3.720 1.00 88.94 262 GLY A C 1
ATOM 2110 O O . GLY A 1 262 ? -20.032 -3.081 2.888 1.00 88.94 262 GLY A O 1
ATOM 2111 N N . PHE A 1 263 ? -20.639 -3.697 4.958 1.00 92.19 263 PHE A N 1
ATOM 2112 C CA . PHE A 1 263 ? -19.296 -4.065 5.424 1.00 92.19 263 PHE A CA 1
ATOM 2113 C C . PHE A 1 263 ? -19.151 -5.582 5.636 1.00 92.19 263 PHE A C 1
ATOM 2115 O O . PHE A 1 263 ? -20.139 -6.316 5.672 1.00 92.19 263 PHE A O 1
ATOM 2122 N N . GLY A 1 264 ? -17.906 -6.038 5.763 1.00 94.31 264 GLY A N 1
ATOM 2123 C CA . GLY A 1 264 ? -17.509 -7.399 6.142 1.00 94.31 264 GLY A CA 1
ATOM 2124 C C . GLY A 1 264 ? -16.056 -7.411 6.634 1.00 94.31 264 GLY A C 1
ATOM 2125 O O . GLY A 1 264 ? -15.408 -6.361 6.643 1.00 94.31 264 GLY A O 1
ATOM 2126 N N . PHE A 1 265 ? -15.523 -8.568 7.036 1.00 95.25 265 PHE A N 1
ATOM 2127 C CA . PHE A 1 265 ? -14.104 -8.693 7.401 1.00 95.25 265 PHE A CA 1
ATOM 2128 C C . PHE A 1 265 ? -13.230 -9.152 6.228 1.00 95.25 265 PHE A C 1
ATOM 2130 O O . PHE A 1 265 ? -13.597 -10.051 5.472 1.00 95.25 265 PHE A O 1
ATOM 2137 N N . ASP A 1 266 ? -12.040 -8.568 6.101 1.00 95.00 266 ASP A N 1
ATOM 2138 C CA . ASP A 1 266 ? -11.001 -9.054 5.192 1.00 95.00 266 ASP A CA 1
ATOM 2139 C C . ASP A 1 266 ? -10.243 -10.280 5.749 1.00 95.00 266 ASP A C 1
ATOM 2141 O O . ASP A 1 266 ? -10.432 -10.721 6.887 1.00 95.00 266 ASP A O 1
ATOM 2145 N N . ARG A 1 267 ? -9.314 -10.804 4.940 1.00 94.44 267 ARG A N 1
ATOM 2146 C CA . ARG A 1 267 ? -8.420 -11.938 5.257 1.00 94.44 267 ARG A CA 1
ATOM 2147 C C . ARG A 1 267 ? -7.509 -11.739 6.479 1.00 94.44 267 ARG A C 1
ATOM 2149 O O . ARG A 1 267 ? -6.810 -12.672 6.868 1.00 94.44 267 ARG A O 1
ATOM 2156 N N . PHE A 1 268 ? -7.467 -10.541 7.055 1.00 95.25 268 PHE A N 1
ATOM 2157 C CA . PHE A 1 268 ? -6.680 -10.190 8.236 1.00 95.25 268 PHE A CA 1
ATOM 2158 C C . PHE A 1 268 ? -7.540 -9.688 9.404 1.00 95.25 268 PHE A C 1
A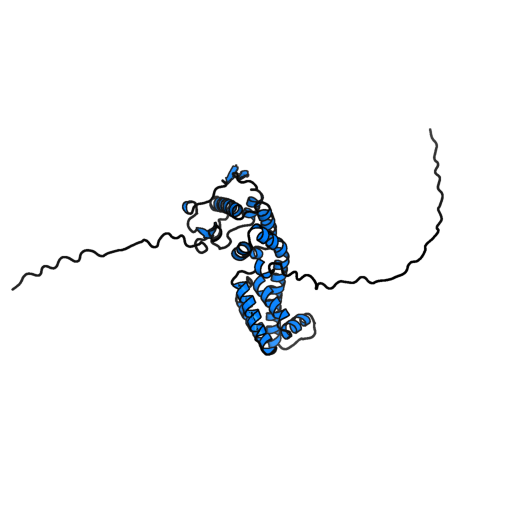TOM 2160 O O . PHE A 1 268 ? -6.990 -9.318 10.447 1.00 95.25 268 PHE A O 1
ATOM 2167 N N . GLY A 1 269 ? -8.866 -9.723 9.257 1.00 94.75 269 GLY A N 1
ATOM 2168 C CA . GLY A 1 269 ? -9.833 -9.365 10.282 1.00 94.75 269 GLY A CA 1
ATOM 2169 C C . GLY A 1 269 ? -10.123 -7.870 10.408 1.00 94.75 269 GLY A C 1
ATOM 2170 O O . GLY A 1 269 ? -10.660 -7.483 11.446 1.00 94.75 269 GLY A O 1
ATOM 2171 N N . LEU A 1 270 ? -9.801 -7.018 9.424 1.00 95.88 270 LEU A N 1
ATOM 2172 C CA . LEU A 1 270 ? -10.294 -5.633 9.414 1.00 95.88 270 LEU A CA 1
ATOM 2173 C C . LEU A 1 270 ? -11.665 -5.512 8.748 1.00 95.88 270 LEU A C 1
ATOM 2175 O O . LEU A 1 270 ? -11.956 -6.172 7.757 1.00 95.88 270 LEU A O 1
ATOM 2179 N N . MET A 1 271 ? -12.487 -4.611 9.287 1.00 94.56 271 MET A N 1
ATOM 2180 C CA . MET A 1 271 ? -13.764 -4.198 8.709 1.00 94.56 271 MET A CA 1
ATOM 2181 C C . MET A 1 271 ? -13.524 -3.383 7.427 1.00 94.56 271 MET A C 1
ATOM 2183 O O . MET A 1 271 ? -13.066 -2.239 7.496 1.00 94.56 271 MET A O 1
ATOM 2187 N N . VAL A 1 272 ? -13.882 -3.959 6.281 1.00 93.44 272 VAL A N 1
ATOM 2188 C CA . VAL A 1 272 ? -13.773 -3.400 4.921 1.00 93.44 272 VAL A CA 1
ATOM 2189 C C . VAL A 1 272 ? -15.151 -3.335 4.249 1.00 93.44 272 VAL A C 1
ATOM 2191 O O . VAL A 1 272 ? -16.134 -3.833 4.799 1.00 93.44 272 VAL A O 1
ATOM 2194 N N . GLY A 1 273 ? -15.248 -2.709 3.070 1.00 89.88 273 GLY A N 1
ATOM 2195 C CA . GLY A 1 273 ? -16.460 -2.816 2.247 1.00 89.88 273 GLY A CA 1
ATOM 2196 C C . GLY A 1 273 ? -16.711 -4.268 1.829 1.00 89.88 273 GLY A C 1
ATOM 2197 O O . GLY A 1 273 ? -15.757 -5.021 1.630 1.00 89.88 273 GLY A O 1
ATOM 2198 N N . LYS A 1 274 ? -17.978 -4.691 1.750 1.00 90.31 274 LYS A N 1
ATOM 2199 C CA . LYS A 1 274 ? -18.363 -6.101 1.552 1.00 90.31 274 LYS A CA 1
ATOM 2200 C C . LYS A 1 274 ? -17.800 -6.700 0.256 1.00 90.31 274 LYS A C 1
ATOM 2202 O O . LYS A 1 274 ? -17.517 -7.889 0.210 1.00 90.31 274 LYS A O 1
ATOM 2207 N N . GLU A 1 275 ? -17.568 -5.873 -0.756 1.00 89.50 275 GLU A N 1
ATOM 2208 C CA . GLU A 1 275 ? -16.906 -6.211 -2.019 1.00 89.50 275 GLU A CA 1
ATOM 2209 C C . GLU A 1 275 ? -15.399 -6.541 -1.897 1.00 89.50 275 GLU A C 1
ATOM 2211 O O . GLU A 1 275 ? -14.826 -7.116 -2.818 1.00 89.50 275 GLU A O 1
ATOM 2216 N N . PHE A 1 276 ? -14.767 -6.223 -0.760 1.00 88.94 276 PHE A N 1
ATOM 2217 C CA . PHE A 1 276 ? -13.383 -6.588 -0.414 1.00 88.94 276 PHE A CA 1
ATOM 2218 C C . PHE A 1 276 ? -13.286 -7.565 0.771 1.00 88.94 276 PHE A C 1
ATOM 2220 O O . PHE A 1 276 ? -12.182 -7.946 1.167 1.00 88.94 276 PHE A O 1
ATOM 2227 N N . ALA A 1 277 ? -14.419 -7.948 1.363 1.00 92.00 277 ALA A N 1
ATOM 2228 C CA . ALA A 1 277 ? -14.462 -8.914 2.452 1.00 92.00 277 ALA A CA 1
ATOM 2229 C C . ALA A 1 277 ? -14.176 -10.338 1.944 1.00 92.00 277 ALA A C 1
ATOM 2231 O O . ALA A 1 277 ? -14.378 -10.657 0.771 1.00 92.00 277 ALA A O 1
ATOM 2232 N N . VAL A 1 278 ? -13.740 -11.223 2.841 1.00 90.31 278 VAL A N 1
ATOM 2233 C CA . VAL A 1 278 ? -13.787 -12.666 2.568 1.00 90.31 278 VAL A CA 1
ATOM 2234 C C . VAL A 1 278 ? -15.256 -13.087 2.538 1.00 90.31 278 VAL A C 1
ATOM 2236 O O . VAL A 1 278 ? -16.050 -12.623 3.355 1.00 90.31 278 VAL A O 1
ATOM 2239 N N . ALA A 1 279 ? -15.625 -13.964 1.604 1.00 78.25 279 ALA A N 1
ATOM 2240 C CA . ALA A 1 279 ? -16.974 -14.508 1.546 1.00 78.25 279 ALA A CA 1
ATOM 2241 C C . ALA A 1 279 ? -17.303 -15.255 2.852 1.00 78.25 279 ALA A C 1
ATOM 2243 O O . ALA A 1 279 ? -16.719 -16.301 3.141 1.00 78.25 279 ALA A O 1
ATOM 2244 N N . SER A 1 280 ? -18.235 -14.712 3.640 1.00 59.41 280 SER A N 1
ATOM 2245 C CA . SER A 1 280 ? -18.844 -15.411 4.772 1.00 59.41 280 SER A CA 1
ATOM 2246 C C . SER A 1 280 ? -19.466 -16.714 4.265 1.00 59.41 280 SER A C 1
ATOM 2248 O O . SER A 1 280 ? -20.208 -16.691 3.285 1.00 59.41 280 SER A O 1
ATOM 2250 N N . ALA A 1 281 ? -19.189 -17.842 4.924 1.00 48.75 281 ALA A N 1
ATOM 2251 C CA . ALA A 1 281 ? -19.593 -19.182 4.474 1.00 48.75 281 ALA A CA 1
ATOM 2252 C C . ALA A 1 281 ? -21.098 -19.493 4.667 1.00 48.75 281 ALA A C 1
ATOM 2254 O O . ALA A 1 281 ? -21.488 -20.647 4.820 1.00 48.75 281 ALA A O 1
ATOM 2255 N N . GLU A 1 282 ? -21.943 -18.463 4.683 1.00 51.66 282 GLU A N 1
ATOM 2256 C CA . GLU A 1 282 ? -23.361 -18.524 5.031 1.00 51.66 282 GLU A CA 1
ATOM 2257 C C . GLU A 1 282 ? -24.187 -17.772 3.976 1.00 51.66 282 GLU A C 1
ATOM 2259 O O . GLU A 1 282 ? -24.347 -16.552 4.066 1.00 51.66 282 GLU A O 1
ATOM 2264 N N . ASN A 1 283 ? -24.659 -18.507 2.953 1.00 41.31 283 ASN A N 1
ATOM 2265 C CA . ASN A 1 283 ? -26.011 -18.433 2.346 1.00 41.31 283 ASN A CA 1
ATOM 2266 C C . ASN A 1 283 ? -26.135 -19.163 0.978 1.00 41.31 283 ASN A C 1
ATOM 2268 O O . ASN A 1 283 ? -26.772 -18.652 0.063 1.00 41.31 283 ASN A O 1
ATOM 2272 N N . ASP A 1 284 ? -25.618 -20.393 0.850 1.00 38.31 284 ASP A N 1
ATOM 2273 C CA . ASP A 1 284 ? -25.950 -21.309 -0.272 1.00 38.31 284 ASP A CA 1
ATOM 2274 C C . ASP A 1 284 ? -27.135 -22.252 0.075 1.00 38.31 284 ASP A C 1
ATOM 2276 O O . ASP A 1 284 ? -27.255 -23.371 -0.421 1.00 38.31 284 ASP A O 1
ATOM 2280 N N . THR A 1 285 ? -28.035 -21.811 0.962 1.00 45.28 285 THR A N 1
ATOM 2281 C CA . THR A 1 285 ? -29.158 -22.604 1.508 1.00 45.28 285 THR A CA 1
ATOM 2282 C C . THR A 1 285 ? -30.520 -21.905 1.396 1.00 45.28 285 THR A C 1
ATOM 2284 O O . THR A 1 285 ? -31.333 -21.927 2.315 1.00 45.28 285 THR A O 1
ATOM 2287 N N . HIS A 1 286 ? -30.812 -21.344 0.219 1.00 38.22 286 HIS A N 1
ATOM 2288 C CA . HIS A 1 286 ? -32.165 -20.970 -0.219 1.00 38.22 286 HIS A CA 1
ATOM 2289 C C . HIS A 1 286 ? -32.279 -21.155 -1.746 1.00 38.22 286 HIS A C 1
ATOM 2291 O O . HIS A 1 286 ? -31.492 -20.577 -2.484 1.00 38.22 286 HIS A O 1
ATOM 2297 N N . SER A 1 287 ? -33.220 -21.918 -2.309 1.00 38.97 287 SER A N 1
ATOM 2298 C CA . SER A 1 287 ? -34.203 -22.831 -1.707 1.00 38.97 287 SER A CA 1
ATOM 2299 C C . SER A 1 287 ? -34.504 -23.976 -2.678 1.00 38.97 287 SER A C 1
ATOM 2301 O O . SER A 1 287 ? -34.665 -23.744 -3.874 1.00 38.97 287 SER A O 1
ATOM 2303 N N . LEU A 1 288 ? -34.691 -25.193 -2.159 1.00 41.25 288 LEU A N 1
ATOM 2304 C CA . LEU A 1 288 ? -35.402 -26.241 -2.893 1.00 41.25 288 LEU A CA 1
ATOM 2305 C C . LEU A 1 288 ? -36.878 -25.840 -3.009 1.00 41.25 288 LEU A C 1
ATOM 2307 O O . LEU A 1 288 ? -37.613 -25.904 -2.027 1.00 41.25 288 LEU A O 1
ATOM 2311 N N . VAL A 1 289 ? -37.310 -25.435 -4.204 1.00 37.91 289 VAL A N 1
ATOM 2312 C CA . VAL A 1 289 ? -38.732 -25.296 -4.542 1.00 37.91 289 VAL A CA 1
ATOM 2313 C C . VAL A 1 289 ? -39.123 -26.496 -5.392 1.00 37.91 289 VAL A C 1
ATOM 2315 O O . VAL A 1 289 ? -38.887 -26.521 -6.597 1.00 37.91 289 VAL A O 1
ATOM 2318 N N . VAL A 1 290 ? -39.700 -27.507 -4.744 1.00 42.75 290 VAL A N 1
ATOM 2319 C CA . VAL A 1 290 ? -40.396 -28.602 -5.428 1.00 42.75 290 VAL A CA 1
ATOM 2320 C C . VAL A 1 290 ? -41.793 -28.095 -5.802 1.00 42.75 290 VAL A C 1
ATOM 2322 O O . VAL A 1 290 ? -42.528 -27.692 -4.900 1.00 42.75 290 VAL A O 1
ATOM 2325 N N . PRO A 1 291 ? -42.193 -28.096 -7.087 1.00 38.62 291 PRO A N 1
ATOM 2326 C CA . PRO A 1 291 ? -43.574 -27.834 -7.468 1.00 38.62 291 PRO A CA 1
ATOM 2327 C C . PRO A 1 291 ? -44.409 -29.092 -7.200 1.00 38.62 291 PRO A C 1
ATOM 2329 O O . PRO A 1 291 ? -44.281 -30.093 -7.904 1.00 38.62 291 PRO A O 1
ATOM 2332 N N . GLU A 1 292 ? -45.243 -29.051 -6.165 1.00 37.38 292 GLU A N 1
ATOM 2333 C CA . GLU A 1 292 ? -46.257 -30.075 -5.904 1.00 37.38 292 GLU A CA 1
ATOM 2334 C C . GLU A 1 292 ? -47.567 -29.755 -6.654 1.00 37.38 292 GLU A C 1
ATOM 2336 O O . GLU A 1 292 ? -47.821 -28.608 -7.018 1.00 37.38 292 GLU A O 1
ATOM 2341 N N . ALA A 1 293 ? -48.402 -30.781 -6.848 1.00 38.25 293 ALA A N 1
ATOM 2342 C CA . ALA A 1 293 ? -49.765 -30.734 -7.384 1.00 38.25 293 ALA A CA 1
ATOM 2343 C C . ALA A 1 293 ? -49.938 -30.307 -8.861 1.00 38.25 293 ALA A C 1
ATOM 2345 O O . ALA A 1 293 ? -50.138 -29.144 -9.203 1.00 38.25 293 ALA A O 1
ATOM 2346 N N . ALA A 1 294 ? -50.061 -31.319 -9.725 1.00 34.75 294 ALA A N 1
ATOM 2347 C CA . ALA A 1 294 ? -50.862 -31.252 -10.947 1.00 34.75 294 ALA A CA 1
ATOM 2348 C C . ALA A 1 294 ? -51.891 -32.397 -10.917 1.00 34.75 294 ALA A C 1
ATOM 2350 O O . ALA A 1 294 ? -51.652 -33.480 -11.447 1.00 34.75 294 ALA A O 1
ATOM 2351 N N . SER A 1 295 ? -53.012 -32.171 -10.227 1.00 39.78 295 SER A N 1
ATOM 2352 C CA . SER A 1 295 ? -54.100 -33.142 -10.069 1.00 39.78 295 SER A CA 1
ATOM 2353 C C . SER A 1 295 ? -55.451 -32.452 -10.217 1.00 39.78 295 SER A C 1
ATOM 2355 O O . SER A 1 295 ? -55.979 -31.951 -9.233 1.00 39.78 295 SER A O 1
ATOM 2357 N N . GLU A 1 296 ? -55.989 -32.445 -11.436 1.00 37.19 296 GLU A N 1
ATOM 2358 C CA . GLU A 1 296 ? -57.411 -32.648 -11.760 1.00 37.19 296 GLU A CA 1
ATOM 2359 C C . GLU A 1 296 ? -57.592 -32.563 -13.286 1.00 37.19 296 GLU A C 1
ATOM 2361 O O . GLU A 1 296 ? -56.901 -31.807 -13.969 1.00 37.19 296 GLU A O 1
ATOM 2366 N N . GLY A 1 297 ? -58.473 -33.396 -13.843 1.00 36.28 297 GLY A N 1
ATOM 2367 C CA . GLY A 1 297 ? -58.578 -33.587 -15.294 1.00 36.28 297 GLY A CA 1
ATOM 2368 C C . GLY A 1 297 ? -59.572 -34.679 -15.679 1.00 36.28 297 GLY A C 1
ATOM 2369 O O . GLY A 1 297 ? -59.280 -35.511 -16.534 1.00 36.28 297 GLY A O 1
ATOM 2370 N N . ASP A 1 298 ? -60.715 -34.723 -14.995 1.00 37.78 298 ASP A N 1
ATOM 2371 C CA . ASP A 1 298 ? -61.734 -35.755 -15.186 1.00 37.78 298 ASP A CA 1
ATOM 2372 C C . ASP A 1 298 ? -62.551 -35.469 -16.464 1.00 37.78 298 ASP A C 1
ATOM 2374 O O . ASP A 1 298 ? -63.285 -34.482 -16.542 1.00 37.78 298 ASP A O 1
ATOM 2378 N N . ILE A 1 299 ? -62.384 -36.295 -17.507 1.00 45.06 299 ILE A N 1
ATOM 2379 C CA . ILE A 1 299 ? -62.999 -36.074 -18.829 1.00 45.06 299 ILE A CA 1
ATOM 2380 C C . ILE A 1 299 ? -64.180 -37.025 -19.047 1.00 45.06 299 ILE A C 1
ATOM 2382 O O . ILE A 1 299 ? -64.055 -38.116 -19.610 1.00 45.06 299 ILE A O 1
ATOM 2386 N N . ARG A 1 300 ? -65.364 -36.542 -18.665 1.00 36.31 300 ARG A N 1
ATOM 2387 C CA . ARG A 1 300 ? -66.691 -36.912 -19.196 1.00 36.31 300 ARG A CA 1
ATOM 2388 C C . ARG A 1 300 ? -67.495 -35.599 -19.291 1.00 36.31 300 ARG A C 1
ATOM 2390 O O . ARG A 1 300 ? -67.223 -34.676 -18.537 1.00 36.31 300 ARG A O 1
ATOM 2397 N N . ILE A 1 301 ? -68.462 -35.385 -20.182 1.00 36.22 301 ILE A N 1
ATOM 2398 C CA . ILE A 1 301 ? -69.367 -36.276 -20.931 1.00 36.22 301 ILE A CA 1
ATOM 2399 C C . ILE A 1 301 ? -69.591 -35.669 -22.341 1.00 36.22 301 ILE A C 1
ATOM 2401 O O . ILE A 1 301 ? -69.503 -34.451 -22.461 1.00 36.22 301 ILE A O 1
ATOM 2405 N N . LEU A 1 302 ? -69.940 -36.483 -23.361 1.00 35.56 302 LEU A N 1
ATOM 2406 C CA . LEU A 1 302 ? -70.977 -36.230 -24.408 1.00 35.56 302 LEU A CA 1
ATOM 2407 C C . LEU A 1 302 ? -70.703 -36.911 -25.773 1.00 35.56 302 LEU A C 1
ATOM 2409 O O . LEU A 1 302 ? -70.501 -36.234 -26.783 1.00 35.56 302 LEU A O 1
ATOM 2413 N N . ARG A 1 303 ? -70.843 -38.239 -25.850 1.00 35.91 303 ARG A N 1
ATOM 2414 C CA . ARG A 1 303 ? -71.992 -38.915 -26.501 1.00 35.91 303 ARG A CA 1
ATOM 2415 C C . ARG A 1 303 ? -71.881 -40.435 -26.404 1.00 35.91 303 ARG A C 1
ATOM 2417 O O . ARG A 1 303 ? -70.741 -40.920 -26.258 1.00 35.91 303 ARG A O 1
#